Protein AF-A0A957E2V4-F1 (afdb_monomer)

Secondary structure (DSSP, 8-state):
-TGGGT--HHHHHHHHHT--TTGGG-SS--SS-----TT-HHHHHHHHHHHHHHSEEE-SHHHHHHHHHHHHTT-TTGGG-BHHHHHHTT----EEEEEETTTTEEEEEETTT-TTSBHHHHHHHHH--TEEEPPEEE-SSSBSSSEEEEEGGGT-S--GGGGGSGGG-TT-TTEETTEETT--EEEEE--TTS--------SHHHHHHHHHHHHHHHHHHHHHT-HHHHHTEEEEE-TT--TT-TT----TT-HHHHHHHHHHHHHHHHHHHH--PPPS-HHHHHHHHHHHHHHTT-

Nearest PDB structures (foldseek):
  4kyi-assembly2_C  TM=4.716E-01  e=7.481E-06  Legionella pneumophila subsp. pneumophila str. Philadelphia 1
  4kyi-assembly1_A  TM=5.280E-01  e=5.238E-05  Legionella pneumophila subsp. pneumophila str. Philadelphia 1
  4kyi-assembly4_G  TM=4.801E-01  e=4.947E-05  Legionella pneumophila subsp. pneumophila str. Philadelphia 1
  4akf-assembly1_A-2  TM=4.680E-01  e=1.309E-04  Legionella pneumophila
  4kyi-assembly3_E  TM=4.595E-01  e=1.845E-04  Legionella pneumophila subsp. pneumophila str. Philadelphia 1

Solvent-accessible surface area (backbone atoms only — not comparable to full-atom values): 17062 Å² total; per-residue (Å²): 110,63,70,36,67,66,54,52,72,68,58,49,50,52,56,59,56,68,56,62,54,71,52,58,61,23,72,61,90,68,95,61,98,73,96,78,69,103,73,48,72,66,56,56,50,46,30,50,50,31,35,74,76,39,48,6,38,18,55,59,62,57,59,45,52,53,48,12,54,58,46,26,76,78,32,94,74,28,44,58,38,22,28,43,51,44,50,75,73,68,32,52,89,58,76,43,48,23,20,33,61,71,78,71,40,78,44,67,47,21,47,88,79,36,30,84,31,31,46,43,60,50,52,47,34,31,66,26,42,75,56,48,22,42,62,43,27,40,62,77,83,52,78,80,43,70,44,38,34,23,18,9,46,76,78,50,68,74,64,68,66,69,53,39,40,68,92,68,37,71,92,39,88,53,50,54,96,78,38,39,68,82,52,77,38,81,42,77,43,71,56,87,83,40,78,74,77,77,65,73,75,80,47,74,64,52,42,49,50,54,52,52,54,52,51,47,53,59,54,49,55,64,48,72,73,29,67,72,56,52,75,37,35,34,65,21,51,41,79,66,60,57,94,83,53,70,78,70,49,81,44,97,83,35,64,69,40,50,51,41,54,47,36,44,49,55,27,45,53,53,40,69,76,66,65,74,75,84,76,76,54,77,70,50,56,57,48,50,55,50,50,51,56,55,60,77,72,110

Radius of gyration: 22.07 Å; Cα contacts (8 Å, |Δi|>4): 405; chains: 1; bounding box: 44×47×77 Å

Sequence (298 aa):
ALISMRLSVDEIVQVYQSVDYDRMKALRDTKSQDVTRLGSIQDRMAALNRFVTRFGVYENSYPYEWMGDTIGRFCADGSRATFADFRNLGFRDLHIVTTNVTKRTTEIFCAQATPDVAVVDALLMSQSIPFFYEALQFDGRSFGQGDHYADGGILLNYPIHIFDKRRYVENNRWFVNGVNWETLGCHLYTPVECPHHADEVHNIWSYTQHVVESLMEAQSVAFEASGTSQRRSINISNCCARTTDFGIRPYPDNKTYQQLVAAGTDAAEQFLRTYDPPIIRPFFRHLLDRLHNFIDSK

Structure (mmCIF, N/CA/C/O backbone):
data_AF-A0A957E2V4-F1
#
_entry.id   AF-A0A957E2V4-F1
#
loop_
_atom_site.group_PDB
_atom_site.id
_atom_site.type_symbol
_atom_site.label_atom_id
_atom_site.label_alt_id
_atom_site.label_comp_id
_atom_site.label_asym_id
_atom_site.label_entity_id
_atom_site.label_seq_id
_atom_site.pdbx_PDB_ins_code
_atom_site.Cartn_x
_atom_site.Cartn_y
_atom_site.Cartn_z
_atom_site.occupancy
_atom_site.B_iso_or_equiv
_atom_site.auth_seq_id
_atom_site.auth_comp_id
_atom_site.auth_asym_id
_atom_site.auth_atom_id
_atom_site.pdbx_PDB_model_num
ATOM 1 N N . ALA A 1 1 ? -6.353 -1.348 -4.749 1.00 91.75 1 ALA A N 1
ATOM 2 C CA . ALA A 1 1 ? -7.751 -1.698 -5.089 1.00 91.75 1 ALA A CA 1
ATOM 3 C C . ALA A 1 1 ? -8.270 -0.985 -6.346 1.00 91.75 1 ALA A C 1
ATOM 5 O O . ALA A 1 1 ? -8.774 -1.654 -7.236 1.00 91.75 1 ALA A O 1
ATOM 6 N N . LEU A 1 2 ? -8.135 0.339 -6.482 1.00 95.38 2 LEU A N 1
ATOM 7 C CA . LEU A 1 2 ? -8.731 1.075 -7.616 1.00 95.38 2 LEU A CA 1
ATOM 8 C C . LEU A 1 2 ? -8.304 0.553 -9.006 1.00 95.38 2 LEU A C 1
ATOM 10 O O . LEU A 1 2 ? -9.153 0.231 -9.830 1.00 95.38 2 LEU A O 1
ATOM 14 N N . ILE A 1 3 ? -7.001 0.336 -9.224 1.00 94.81 3 ILE A N 1
ATOM 15 C CA . ILE A 1 3 ? -6.477 -0.245 -10.480 1.00 94.81 3 ILE A CA 1
ATOM 16 C C . ILE A 1 3 ? -7.048 -1.654 -10.730 1.00 94.81 3 ILE A C 1
ATOM 18 O O . ILE A 1 3 ? -7.375 -2.006 -11.863 1.00 94.81 3 ILE A O 1
ATOM 22 N N . SER A 1 4 ? -7.235 -2.472 -9.684 1.00 95.19 4 SER A N 1
ATOM 23 C CA . SER A 1 4 ? -7.804 -3.818 -9.858 1.00 95.19 4 SER A CA 1
ATOM 24 C C . SER A 1 4 ? -9.257 -3.795 -10.336 1.00 95.19 4 SER A C 1
ATOM 26 O O . SER A 1 4 ? -9.653 -4.686 -11.085 1.00 95.19 4 SER A O 1
ATOM 28 N N . MET A 1 5 ? -10.004 -2.742 -9.988 1.00 94.44 5 MET A N 1
ATOM 29 C CA . MET A 1 5 ? -11.371 -2.495 -10.461 1.00 94.44 5 MET A CA 1
ATOM 30 C C . MET A 1 5 ? -11.420 -1.925 -11.890 1.00 94.44 5 MET A C 1
ATOM 32 O O . MET A 1 5 ? -12.498 -1.645 -12.395 1.00 94.44 5 MET A O 1
ATOM 36 N N . ARG A 1 6 ? -10.265 -1.806 -12.568 1.00 93.69 6 ARG A N 1
ATOM 37 C CA . ARG A 1 6 ? -10.128 -1.352 -13.965 1.00 93.69 6 ARG A CA 1
ATOM 38 C C . ARG A 1 6 ? -10.566 0.097 -14.205 1.00 93.69 6 ARG A C 1
ATOM 40 O O . ARG A 1 6 ? -10.922 0.435 -15.329 1.00 93.69 6 ARG A O 1
ATOM 47 N N . LEU A 1 7 ? -10.499 0.936 -13.174 1.00 94.50 7 LEU A N 1
ATOM 48 C CA . LEU A 1 7 ? -10.740 2.369 -13.313 1.00 94.50 7 LEU A CA 1
ATOM 49 C C . LEU A 1 7 ? -9.654 3.026 -14.174 1.00 94.50 7 LEU A C 1
ATOM 51 O O . LEU A 1 7 ? -8.477 2.659 -14.099 1.00 94.50 7 LEU A O 1
ATOM 55 N N . SER A 1 8 ? -10.061 4.004 -14.977 1.00 95.44 8 SER A N 1
ATOM 56 C CA . SER A 1 8 ? -9.165 4.898 -15.708 1.00 95.44 8 SER A CA 1
ATOM 57 C C . SER A 1 8 ? -8.371 5.799 -14.756 1.00 95.44 8 SER A C 1
ATOM 59 O O . SER A 1 8 ? -8.710 5.957 -13.582 1.00 95.44 8 SER A O 1
ATOM 61 N N . VAL A 1 9 ? -7.299 6.415 -15.264 1.00 92.25 9 VAL A N 1
ATOM 62 C CA . VAL A 1 9 ? -6.480 7.353 -14.477 1.00 92.25 9 VAL A CA 1
ATOM 63 C C . VAL A 1 9 ? -7.326 8.521 -13.967 1.00 92.25 9 VAL A C 1
ATOM 65 O O . VAL A 1 9 ? -7.236 8.854 -12.788 1.00 92.25 9 VAL A O 1
ATOM 68 N N . ASP A 1 10 ? -8.196 9.081 -14.808 1.00 93.12 10 ASP A N 1
ATOM 69 C CA . ASP A 1 10 ? -9.057 10.207 -14.432 1.00 93.12 10 ASP A CA 1
ATOM 70 C C . ASP A 1 10 ? -10.041 9.827 -13.319 1.00 93.12 10 ASP A C 1
ATOM 72 O O . ASP A 1 10 ? -10.196 10.571 -12.352 1.00 93.12 10 ASP A O 1
ATOM 76 N N . GLU A 1 11 ? -10.654 8.642 -13.396 1.00 95.00 11 GLU A N 1
ATOM 77 C CA . GLU A 1 11 ? -11.534 8.129 -12.336 1.00 95.00 11 GLU A CA 1
ATOM 78 C C . GLU A 1 11 ? -10.769 7.914 -11.023 1.00 95.00 11 GLU A C 1
ATOM 80 O O . GLU A 1 11 ? -11.263 8.261 -9.951 1.00 95.00 11 GLU A O 1
ATOM 85 N N . ILE A 1 12 ? -9.542 7.384 -11.087 1.00 94.44 12 ILE A N 1
ATOM 86 C CA . ILE A 1 12 ? -8.685 7.205 -9.907 1.00 94.44 12 ILE A CA 1
ATOM 87 C C . ILE A 1 12 ? -8.352 8.560 -9.273 1.00 94.44 12 ILE A C 1
ATOM 89 O O . ILE A 1 12 ? -8.464 8.711 -8.055 1.00 94.44 12 ILE A O 1
ATOM 93 N N . VAL A 1 13 ? -7.977 9.555 -10.081 1.00 92.06 13 VAL A N 1
ATOM 94 C CA . VAL A 1 13 ? -7.678 10.911 -9.602 1.00 92.06 13 VAL A CA 1
ATOM 95 C C . VAL A 1 13 ? -8.913 11.541 -8.957 1.00 92.06 13 VAL A C 1
ATOM 97 O O . VAL A 1 13 ? -8.800 12.087 -7.862 1.00 92.06 13 VAL A O 1
ATOM 100 N N . GLN A 1 14 ? -10.096 11.405 -9.562 1.00 93.12 14 GLN A N 1
ATOM 101 C CA . GLN A 1 14 ? -11.354 11.893 -8.981 1.00 93.12 14 GLN A CA 1
ATOM 102 C C . GLN A 1 14 ? -11.675 11.225 -7.639 1.00 93.12 14 GLN A C 1
ATOM 104 O O . GLN A 1 14 ? -12.115 11.892 -6.701 1.00 93.12 14 GLN A O 1
ATOM 109 N N . VAL A 1 15 ? -11.419 9.918 -7.509 1.00 93.94 15 VAL A N 1
ATOM 110 C CA . VAL A 1 15 ? -11.567 9.211 -6.231 1.00 93.94 15 VAL A CA 1
ATOM 111 C C . VAL A 1 15 ? -10.626 9.801 -5.179 1.00 93.94 15 VAL A C 1
ATOM 113 O O . VAL A 1 15 ? -11.089 10.130 -4.087 1.00 93.94 15 VAL A O 1
ATOM 116 N N . TYR A 1 16 ? -9.343 10.011 -5.490 1.00 91.75 16 TYR A N 1
ATOM 117 C CA . TYR A 1 16 ? -8.399 10.630 -4.548 1.00 91.75 16 TYR A CA 1
ATOM 118 C C . TYR A 1 16 ? -8.762 12.081 -4.201 1.00 91.75 16 TYR A C 1
ATOM 120 O O . TYR A 1 16 ? -8.627 12.488 -3.051 1.00 91.75 16 TYR A O 1
ATOM 128 N N . GLN A 1 17 ? -9.286 12.852 -5.153 1.00 91.69 17 GLN A N 1
ATOM 129 C CA . GLN A 1 17 ? -9.779 14.213 -4.911 1.00 91.69 17 GLN A CA 1
ATOM 130 C C . GLN A 1 17 ? -11.012 14.261 -4.000 1.00 91.69 17 GLN A C 1
ATOM 132 O O . GLN A 1 17 ? -11.285 15.301 -3.410 1.00 91.69 17 GLN A O 1
ATOM 137 N N . SER A 1 18 ? -11.742 13.151 -3.851 1.00 92.38 18 SER A N 1
ATOM 138 C CA . SER A 1 18 ? -12.885 13.060 -2.933 1.00 92.38 18 SER A CA 1
ATOM 139 C C . SER A 1 18 ? -12.498 12.840 -1.465 1.00 92.38 18 SER A C 1
ATOM 141 O O . SER A 1 18 ? -13.372 12.858 -0.597 1.00 92.38 18 SER A O 1
ATOM 143 N N . VAL A 1 19 ? -11.213 12.605 -1.177 1.00 91.00 19 VAL A N 1
ATOM 144 C CA . VAL A 1 19 ? -10.714 12.399 0.187 1.00 91.00 19 VAL A CA 1
ATOM 145 C C . VAL A 1 19 ? -10.703 13.729 0.944 1.00 91.00 19 VAL A C 1
ATOM 147 O O . VAL A 1 19 ? -10.098 14.712 0.522 1.00 91.00 19 VAL A O 1
ATOM 150 N N . ASP A 1 20 ? -11.305 13.731 2.127 1.00 89.88 20 ASP A N 1
ATOM 151 C CA . ASP A 1 20 ? -11.121 14.747 3.155 1.00 89.88 20 ASP A CA 1
ATOM 152 C C . ASP A 1 20 ? -9.844 14.425 3.938 1.00 89.88 20 ASP A C 1
ATOM 154 O O . ASP A 1 20 ? -9.821 13.715 4.946 1.00 89.88 20 ASP A O 1
ATOM 158 N N . TYR A 1 21 ? -8.733 14.927 3.419 1.00 85.50 21 TYR A N 1
ATOM 159 C CA . TYR A 1 21 ? -7.415 14.669 3.980 1.00 85.50 21 TYR A CA 1
ATOM 160 C C . TYR A 1 21 ? -7.186 15.299 5.362 1.00 85.50 21 TYR A C 1
ATOM 162 O O . TYR A 1 21 ? -6.225 14.932 6.043 1.00 85.50 21 TYR A O 1
ATOM 170 N N . ASP A 1 22 ? -8.022 16.244 5.793 1.00 84.12 22 ASP A N 1
ATOM 171 C CA . ASP A 1 22 ? -7.928 16.790 7.147 1.00 84.12 22 ASP A CA 1
ATOM 172 C C . ASP A 1 22 ? -8.498 15.781 8.153 1.00 84.12 22 ASP A C 1
ATOM 174 O O . ASP A 1 22 ? -7.937 15.589 9.236 1.00 84.12 22 ASP A O 1
ATOM 178 N N . ARG A 1 23 ? -9.533 15.031 7.751 1.00 85.62 23 ARG A N 1
ATOM 179 C CA . ARG A 1 23 ? -10.079 13.907 8.526 1.00 85.62 23 ARG A CA 1
ATOM 180 C C . ARG A 1 23 ? -9.198 12.657 8.511 1.00 85.62 23 ARG A C 1
ATOM 182 O O . ARG A 1 23 ? -9.299 11.856 9.435 1.00 85.62 23 ARG A O 1
ATOM 189 N N . MET A 1 24 ? -8.269 12.520 7.560 1.00 81.50 24 MET A N 1
ATOM 190 C CA . MET A 1 24 ? -7.234 11.468 7.612 1.00 81.50 24 MET A CA 1
ATOM 191 C C . MET A 1 24 ? -6.289 11.634 8.816 1.00 81.50 24 MET A C 1
ATOM 193 O O . MET A 1 24 ? -5.757 10.654 9.325 1.00 81.50 24 MET A O 1
ATOM 197 N N . LYS A 1 25 ? -6.110 12.866 9.316 1.00 75.12 25 LYS A N 1
ATOM 198 C CA . LYS A 1 25 ? -5.327 13.183 10.528 1.00 75.12 25 LYS A CA 1
ATOM 199 C C . LYS A 1 25 ? -6.214 13.396 11.765 1.00 75.12 25 LYS A C 1
ATOM 201 O O . LYS A 1 25 ? -5.794 14.062 12.717 1.00 75.12 25 LYS A O 1
ATOM 206 N N . ALA A 1 26 ? -7.453 12.899 11.760 1.00 62.09 26 ALA A N 1
ATOM 207 C CA . ALA A 1 26 ? -8.415 13.202 12.812 1.00 62.09 26 ALA A CA 1
ATOM 208 C C . ALA A 1 26 ? -7.922 12.745 14.196 1.00 62.09 26 ALA A C 1
ATOM 210 O O . ALA A 1 26 ? -7.633 11.574 14.444 1.00 62.09 26 ALA A O 1
ATOM 211 N N . LEU A 1 27 ? -7.868 13.710 15.120 1.00 53.78 27 LEU A N 1
ATOM 212 C CA . LEU A 1 27 ? -7.575 13.503 16.537 1.00 53.78 27 LEU A CA 1
ATOM 213 C C . LEU A 1 27 ? -8.850 13.341 17.383 1.00 53.78 27 LEU A C 1
ATOM 215 O O . LEU A 1 27 ? -8.758 13.306 18.610 1.00 53.78 27 LEU A O 1
ATOM 219 N N . ARG A 1 28 ? -10.051 13.291 16.808 1.00 48.97 28 ARG A N 1
ATOM 220 C CA . ARG A 1 28 ? -11.301 13.049 17.549 1.00 48.97 28 ARG A CA 1
ATOM 221 C C . ARG A 1 28 ? -12.350 12.419 16.636 1.00 48.97 28 ARG A C 1
ATOM 223 O O . ARG A 1 28 ? -12.453 12.804 15.472 1.00 48.97 28 ARG A O 1
ATOM 230 N N . ASP A 1 29 ? -13.181 11.586 17.249 1.00 41.94 29 ASP A N 1
ATOM 231 C CA . ASP A 1 29 ? -14.434 11.076 16.703 1.00 41.94 29 ASP A CA 1
ATOM 232 C C . ASP A 1 29 ? -15.391 12.274 16.533 1.00 41.94 29 ASP A C 1
ATOM 234 O O . ASP A 1 29 ? -15.842 12.895 17.505 1.00 41.94 29 ASP A O 1
ATOM 238 N N . THR A 1 30 ? -15.572 12.744 15.298 1.00 39.25 30 THR A N 1
ATOM 239 C CA . THR A 1 30 ? -16.185 14.054 15.028 1.00 39.25 30 THR A CA 1
ATOM 240 C C . THR A 1 30 ? -17.663 13.924 14.671 1.00 39.25 30 THR A C 1
ATOM 242 O O . THR A 1 30 ? -18.067 14.032 13.520 1.00 39.25 30 THR A O 1
ATOM 245 N N . LYS A 1 31 ? -18.506 13.876 15.712 1.00 34.72 31 LYS A N 1
ATOM 246 C CA . LYS A 1 31 ? -19.827 14.548 15.687 1.00 34.72 31 LYS A CA 1
ATOM 247 C C . LYS A 1 31 ? -19.728 16.069 15.898 1.00 34.72 31 LYS A C 1
ATOM 249 O O . LYS A 1 31 ? -20.744 16.745 15.998 1.00 34.72 31 LYS A O 1
ATOM 254 N N . SER A 1 32 ? -18.518 16.618 15.974 1.00 34.34 32 SER A N 1
ATOM 255 C CA . SER A 1 32 ? -18.257 18.034 16.226 1.00 34.34 32 SER A CA 1
ATOM 256 C C . SER A 1 32 ? -17.397 18.602 15.105 1.00 34.34 32 SER A C 1
ATOM 258 O O . SER A 1 32 ? -16.199 18.341 15.050 1.00 34.34 32 SER A O 1
ATOM 260 N N . GLN A 1 33 ? -18.010 19.381 14.219 1.00 34.53 33 GLN A N 1
ATOM 261 C CA . GLN A 1 33 ? -17.309 20.208 13.243 1.00 34.53 33 GLN A CA 1
ATOM 262 C C . GLN A 1 33 ? -16.476 21.267 13.977 1.00 34.53 33 GLN A C 1
ATOM 264 O O . GLN A 1 33 ? -17.044 22.212 14.501 1.00 34.53 33 GLN A O 1
ATOM 269 N N . ASP A 1 34 ? -15.162 21.071 14.073 1.00 32.53 34 ASP A N 1
ATOM 270 C CA . ASP A 1 34 ? -14.175 22.151 14.232 1.00 32.53 34 ASP A CA 1
ATOM 271 C C . ASP A 1 34 ? -12.763 21.561 14.080 1.00 32.53 34 ASP A C 1
ATOM 273 O O . ASP A 1 34 ? -12.003 21.369 15.029 1.00 32.53 34 ASP A O 1
ATOM 277 N N . VAL A 1 35 ? -12.412 21.218 12.838 1.00 40.97 35 VAL A N 1
ATOM 278 C CA . VAL A 1 35 ? -11.077 20.729 12.457 1.00 40.97 35 VAL A CA 1
ATOM 279 C C . VAL A 1 35 ? -10.188 21.926 12.124 1.00 40.97 35 VAL A C 1
ATOM 281 O O . VAL A 1 35 ? -9.668 22.060 11.028 1.00 40.97 35 VAL A O 1
ATOM 284 N N . THR A 1 36 ? -10.008 22.844 13.069 1.00 35.97 36 THR A N 1
ATOM 285 C CA . THR A 1 36 ? -8.979 23.883 12.940 1.00 35.97 36 THR A CA 1
ATOM 286 C C . THR A 1 36 ? -8.405 24.227 14.303 1.00 35.97 36 THR A C 1
ATOM 288 O O . THR A 1 36 ? -8.873 25.152 14.959 1.00 35.97 36 THR A O 1
ATOM 291 N N . ARG A 1 37 ? -7.372 23.475 14.710 1.00 40.12 37 ARG A N 1
ATOM 292 C CA . ARG A 1 37 ? -6.161 23.914 15.443 1.00 40.12 37 ARG A CA 1
ATOM 293 C C . ARG A 1 37 ? -5.597 22.754 16.255 1.00 40.12 37 ARG A C 1
ATOM 295 O O . ARG A 1 37 ? -6.068 22.447 17.341 1.00 40.12 37 ARG A O 1
ATOM 302 N N . LEU A 1 38 ? -4.489 22.202 15.773 1.00 42.50 38 LEU A N 1
ATOM 303 C CA . LEU A 1 38 ? -3.607 21.268 16.480 1.00 42.50 38 LEU A CA 1
ATOM 304 C C . LEU A 1 38 ? -2.828 21.990 17.609 1.00 42.50 38 LEU A C 1
ATOM 306 O O . LEU A 1 38 ? -1.604 21.937 17.676 1.00 42.50 38 LEU A O 1
ATOM 310 N N . GLY A 1 39 ? -3.529 22.764 18.445 1.00 49.47 39 GLY A N 1
ATOM 311 C CA . GLY A 1 39 ? -2.927 23.763 19.334 1.00 49.47 39 GLY A CA 1
ATOM 312 C C . GLY A 1 39 ? -3.521 23.846 20.738 1.00 49.47 39 GLY A C 1
ATOM 313 O O . GLY A 1 39 ? -2.949 24.537 21.580 1.00 49.47 39 GLY A O 1
ATOM 314 N N . SER A 1 40 ? -4.629 23.158 21.036 1.00 63.22 40 SER A N 1
ATOM 315 C CA . SER A 1 40 ? -5.186 23.160 22.391 1.00 63.22 40 SER A CA 1
ATOM 316 C C . SER A 1 40 ? -4.517 22.096 23.277 1.00 63.22 40 SER A C 1
ATOM 318 O O . SER A 1 40 ? -4.122 21.022 22.817 1.00 63.22 40 SER A O 1
ATOM 320 N N . ILE A 1 41 ? -4.395 22.371 24.580 1.00 68.75 41 ILE A N 1
ATOM 321 C CA . ILE A 1 41 ? -3.881 21.401 25.569 1.00 68.75 41 ILE A CA 1
ATOM 322 C C . ILE A 1 41 ? -4.725 20.117 25.561 1.00 68.75 41 ILE A C 1
ATOM 324 O O . ILE A 1 41 ? -4.190 19.023 25.730 1.00 68.75 41 ILE A O 1
ATOM 328 N N . GLN A 1 42 ? -6.033 20.243 25.319 1.00 69.38 42 GLN A N 1
ATOM 329 C CA . GLN A 1 42 ? -6.951 19.108 25.263 1.00 69.38 42 GLN A CA 1
ATOM 330 C C . GLN A 1 42 ? -6.616 18.156 24.113 1.00 69.38 42 GLN A C 1
ATOM 332 O O . GLN A 1 42 ? -6.635 16.946 24.313 1.00 69.38 42 GLN A O 1
ATOM 337 N N . ASP A 1 43 ? -6.256 18.673 22.937 1.00 66.75 43 ASP A N 1
ATOM 338 C CA . ASP A 1 43 ? -5.937 17.822 21.783 1.00 66.75 43 ASP A CA 1
ATOM 339 C C . ASP A 1 43 ? -4.611 17.094 21.972 1.00 66.75 43 ASP A C 1
ATOM 341 O O . ASP A 1 43 ? -4.496 15.918 21.637 1.00 66.75 43 ASP A O 1
ATOM 345 N N . ARG A 1 44 ? -3.632 17.754 22.604 1.00 69.19 44 ARG A N 1
ATOM 346 C CA . ARG A 1 44 ? -2.363 17.118 22.989 1.00 69.19 44 ARG A CA 1
ATOM 347 C C . ARG A 1 44 ? -2.581 16.001 24.013 1.00 69.19 44 ARG A C 1
ATOM 349 O O . ARG A 1 44 ? -1.968 14.945 23.895 1.00 69.19 44 ARG A O 1
ATOM 356 N N . MET A 1 45 ? -3.474 16.208 24.982 1.00 73.00 45 MET A N 1
ATOM 357 C CA . MET A 1 45 ? -3.848 15.188 25.970 1.00 73.00 45 MET A CA 1
ATOM 358 C C . MET A 1 45 ? -4.622 14.028 25.334 1.00 73.00 45 MET A C 1
ATOM 360 O O . MET A 1 45 ? -4.358 12.876 25.663 1.00 73.00 45 MET A O 1
ATOM 364 N N . ALA A 1 46 ? -5.536 14.303 24.400 1.00 73.12 46 ALA A N 1
ATOM 365 C CA . ALA A 1 46 ? -6.279 13.274 23.673 1.00 73.12 46 ALA A CA 1
ATOM 366 C C . ALA A 1 46 ? -5.358 12.423 22.783 1.00 73.12 46 ALA A C 1
ATOM 368 O O . ALA A 1 46 ? -5.440 11.195 22.815 1.00 73.12 46 ALA A O 1
ATOM 369 N N . ALA A 1 47 ? -4.444 13.068 22.050 1.00 72.12 47 ALA A N 1
ATOM 370 C CA . ALA A 1 47 ? -3.421 12.401 21.252 1.00 72.12 47 ALA A CA 1
ATOM 371 C C . ALA A 1 47 ? -2.521 11.511 22.120 1.00 72.12 47 ALA A C 1
ATOM 373 O O . ALA A 1 47 ? -2.306 10.351 21.783 1.00 72.12 47 ALA A O 1
ATOM 374 N N . LEU A 1 48 ? -2.053 12.020 23.266 1.00 74.50 48 LEU A N 1
ATOM 375 C CA . LEU A 1 48 ? -1.237 11.246 24.202 1.00 74.50 48 LEU A CA 1
ATOM 376 C C . LEU A 1 48 ? -2.013 10.066 24.799 1.00 74.50 48 LEU A C 1
ATOM 378 O O . LEU A 1 48 ? -1.498 8.953 24.844 1.00 74.50 48 LEU A O 1
ATOM 382 N N . ASN A 1 49 ? -3.256 10.289 25.230 1.00 78.25 49 ASN A N 1
ATOM 383 C CA . ASN A 1 49 ? -4.097 9.233 25.781 1.00 78.25 49 ASN A CA 1
ATOM 384 C C . ASN A 1 49 ? -4.319 8.110 24.762 1.00 78.25 49 ASN A C 1
ATOM 386 O O . ASN A 1 49 ? -4.152 6.943 25.106 1.00 78.25 49 ASN A O 1
ATOM 390 N N . ARG A 1 50 ? -4.643 8.431 23.502 1.00 76.94 50 ARG A N 1
ATOM 391 C CA . ARG A 1 50 ? -4.776 7.412 22.450 1.00 76.94 50 ARG A CA 1
ATOM 392 C C . ARG A 1 50 ? -3.454 6.748 22.105 1.00 76.94 50 ARG A C 1
ATOM 394 O O . ARG A 1 50 ? -3.420 5.530 22.010 1.00 76.94 50 ARG A O 1
ATOM 401 N N . PHE A 1 51 ? -2.357 7.491 22.019 1.00 80.12 51 PHE A N 1
ATOM 402 C CA . PHE A 1 51 ? -1.048 6.885 21.794 1.00 80.12 51 PHE A CA 1
ATOM 403 C C . PHE A 1 51 ? -0.729 5.824 22.860 1.00 80.12 51 PHE A C 1
ATOM 405 O O . PHE A 1 51 ? -0.273 4.734 22.53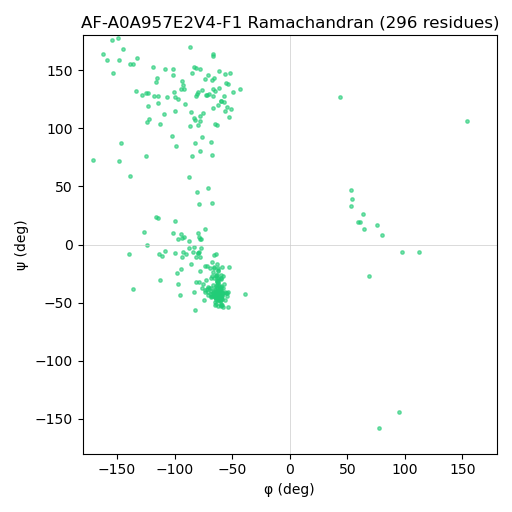2 1.00 80.12 51 PHE A O 1
ATOM 412 N N . VAL A 1 52 ? -1.043 6.097 24.129 1.00 74.62 52 VAL A N 1
ATOM 413 C CA . VAL A 1 52 ? -0.802 5.156 25.233 1.00 74.62 52 VAL A CA 1
ATOM 414 C C . VAL A 1 52 ? -1.820 4.008 25.274 1.00 74.62 52 VAL A C 1
ATOM 416 O O . VAL A 1 52 ? -1.450 2.885 25.601 1.00 74.62 52 VAL A O 1
ATOM 419 N N . THR A 1 53 ? -3.094 4.259 24.963 1.00 78.06 53 THR A N 1
ATOM 420 C CA . THR A 1 53 ? -4.184 3.272 25.147 1.00 78.06 53 THR A CA 1
ATOM 421 C C . THR A 1 53 ? -4.564 2.499 23.883 1.00 78.06 53 THR A C 1
ATOM 423 O O . THR A 1 53 ? -5.115 1.405 23.972 1.00 78.06 53 THR A O 1
ATOM 426 N N . ARG A 1 54 ? -4.293 3.068 22.708 1.00 82.31 54 ARG A N 1
ATOM 427 C CA . ARG A 1 54 ? -4.638 2.560 21.369 1.00 82.31 54 ARG A CA 1
ATOM 428 C C . ARG A 1 54 ? -3.414 2.406 20.462 1.00 82.31 54 ARG A C 1
ATOM 430 O O . ARG A 1 54 ? -3.563 1.988 19.318 1.00 82.31 54 ARG A O 1
ATOM 437 N N . PHE A 1 55 ? -2.218 2.735 20.961 1.00 84.50 55 PHE A N 1
ATOM 438 C CA . PHE A 1 55 ? -0.936 2.607 20.253 1.00 84.50 55 PHE A CA 1
ATOM 439 C C . PHE A 1 55 ? -0.830 3.434 18.956 1.00 84.50 55 PHE A C 1
ATOM 441 O O . PHE A 1 55 ? 0.037 3.176 18.124 1.00 84.50 55 PHE A O 1
ATOM 448 N N . GLY A 1 56 ? -1.688 4.449 18.803 1.00 84.19 56 GLY A N 1
ATOM 449 C CA . GLY A 1 56 ? -1.740 5.342 17.647 1.00 84.19 56 GLY A CA 1
ATOM 450 C C . GLY A 1 56 ? -2.424 6.668 17.970 1.00 84.19 56 GLY A C 1
ATOM 451 O O . GLY A 1 56 ? -3.155 6.775 18.955 1.00 84.19 56 GLY A O 1
ATOM 452 N N . VAL A 1 57 ? -2.152 7.700 17.173 1.00 83.00 57 VAL A N 1
ATOM 453 C CA . VAL A 1 57 ? -2.619 9.075 17.418 1.00 83.00 57 VAL A CA 1
ATOM 454 C C . VAL A 1 57 ? -3.918 9.392 16.666 1.00 83.00 57 VAL A C 1
ATOM 456 O O . VAL A 1 57 ? -4.825 10.006 17.247 1.00 83.00 57 VAL A O 1
ATOM 459 N N . TYR A 1 58 ? -3.989 8.976 15.404 1.00 84.31 58 TYR A N 1
ATOM 460 C CA . TYR A 1 58 ? -5.073 9.173 14.450 1.00 84.31 58 TYR A CA 1
ATOM 461 C C . TYR A 1 58 ? -6.044 8.000 14.459 1.00 84.31 58 TYR A C 1
ATOM 463 O O . TYR A 1 58 ? -5.652 6.838 14.558 1.00 84.31 58 TYR A O 1
ATOM 471 N N . GLU A 1 59 ? -7.320 8.333 14.336 1.00 86.44 59 GLU A N 1
ATOM 472 C CA . GLU A 1 59 ? -8.410 7.369 14.285 1.00 86.44 59 GLU A CA 1
ATOM 473 C C . GLU A 1 59 ? -8.530 6.709 12.904 1.00 86.44 59 GLU A C 1
ATOM 475 O O . GLU A 1 59 ? -8.222 7.310 11.876 1.00 86.44 59 GLU A O 1
ATOM 480 N N . ASN A 1 60 ? -9.030 5.474 12.879 1.00 89.88 60 ASN A N 1
ATOM 481 C CA . ASN A 1 60 ? -9.227 4.708 11.649 1.00 89.88 60 ASN A CA 1
ATOM 482 C C . ASN A 1 60 ? -10.637 4.841 11.030 1.00 89.88 60 ASN A C 1
ATOM 484 O O . ASN A 1 60 ? -10.858 4.323 9.939 1.00 89.88 60 ASN A O 1
ATOM 488 N N . SER A 1 61 ? -11.598 5.501 11.686 1.00 91.06 61 SER A N 1
ATOM 489 C CA . SER A 1 61 ? -13.010 5.524 11.255 1.00 91.06 61 SER A CA 1
ATOM 490 C C . SER A 1 61 ? -13.208 6.173 9.891 1.00 91.06 61 SER A C 1
ATOM 492 O O . SER A 1 61 ? -13.752 5.547 8.987 1.00 91.06 61 SER A O 1
ATOM 494 N N . TYR A 1 62 ? -12.707 7.396 9.709 1.00 92.62 62 TYR A N 1
ATOM 495 C CA . TYR A 1 62 ? -12.824 8.107 8.442 1.00 92.62 62 TYR A CA 1
ATOM 496 C C . TYR A 1 62 ? -12.199 7.346 7.258 1.00 92.62 62 TYR A C 1
ATOM 498 O O . TYR A 1 62 ? -12.917 7.121 6.281 1.00 92.62 62 TYR A O 1
ATOM 506 N N . PRO A 1 63 ? -10.916 6.914 7.299 1.00 93.12 63 PRO A N 1
ATOM 507 C CA . PRO A 1 63 ? -10.355 6.152 6.188 1.00 93.12 63 PRO A CA 1
ATOM 508 C C . PRO A 1 63 ? -11.135 4.859 5.937 1.00 93.12 63 PRO A C 1
ATOM 510 O O . PRO A 1 63 ? -11.324 4.482 4.782 1.00 93.12 63 PRO A O 1
ATOM 513 N N . TYR A 1 64 ? -11.621 4.196 6.988 1.00 94.81 64 TYR A N 1
ATOM 514 C CA . TYR A 1 64 ? -12.408 2.974 6.864 1.00 94.81 64 TYR A CA 1
ATOM 515 C C . TYR A 1 64 ? -13.748 3.192 6.151 1.00 94.81 64 TYR A C 1
ATOM 517 O O . TYR A 1 64 ? -14.037 2.501 5.174 1.00 94.81 64 TYR A O 1
ATOM 525 N N . GLU A 1 65 ? -14.529 4.179 6.594 1.00 94.75 65 GLU A N 1
ATOM 526 C CA . GLU A 1 65 ? -15.804 4.557 5.978 1.00 94.75 65 GLU A CA 1
ATOM 527 C C . GLU A 1 65 ? -15.601 5.003 4.530 1.00 94.75 65 GLU A C 1
ATOM 529 O O . GLU A 1 65 ? -16.253 4.484 3.629 1.00 94.75 65 GLU A O 1
ATOM 534 N N . TRP A 1 66 ? -14.637 5.893 4.277 1.00 95.44 66 TRP A N 1
ATOM 535 C CA . TRP A 1 66 ? -14.370 6.400 2.932 1.00 95.44 66 TRP A CA 1
ATOM 536 C C . TRP A 1 66 ? -13.943 5.290 1.958 1.00 95.44 66 TRP A C 1
ATOM 538 O O . TRP A 1 66 ? -14.428 5.243 0.822 1.00 95.44 66 TRP A O 1
ATOM 548 N N . MET A 1 67 ? -13.059 4.375 2.378 1.00 95.94 67 MET A N 1
ATOM 549 C CA . MET A 1 67 ? -12.668 3.232 1.547 1.00 95.94 67 MET A CA 1
ATOM 550 C C . MET A 1 67 ? -13.848 2.290 1.304 1.00 95.94 67 MET A C 1
ATOM 552 O O . MET A 1 67 ? -14.028 1.827 0.176 1.00 95.94 67 MET A O 1
ATOM 556 N N . GLY A 1 68 ? -14.650 2.026 2.339 1.00 95.62 68 GLY A N 1
ATOM 557 C CA . GLY A 1 68 ? -15.852 1.205 2.240 1.00 95.62 68 GLY A CA 1
ATOM 558 C C . GLY A 1 68 ? -16.848 1.795 1.246 1.00 95.62 68 GLY A C 1
ATOM 559 O O . GLY A 1 68 ? -17.238 1.123 0.295 1.00 95.62 68 GLY A O 1
ATOM 560 N N . ASP A 1 69 ? -17.195 3.070 1.393 1.00 94.75 69 ASP A N 1
ATOM 561 C CA . ASP A 1 69 ? -18.097 3.781 0.486 1.00 94.75 69 ASP A CA 1
ATOM 562 C C . ASP A 1 69 ? -17.562 3.804 -0.947 1.00 94.75 69 ASP A C 1
ATOM 564 O O . ASP A 1 69 ? -18.315 3.609 -1.901 1.00 94.75 69 ASP A O 1
ATOM 568 N N . THR A 1 70 ? -16.251 3.999 -1.117 1.00 95.00 70 THR A N 1
ATOM 569 C CA . THR A 1 70 ? -15.606 3.970 -2.434 1.00 95.00 70 THR A CA 1
ATOM 570 C C . THR A 1 70 ? 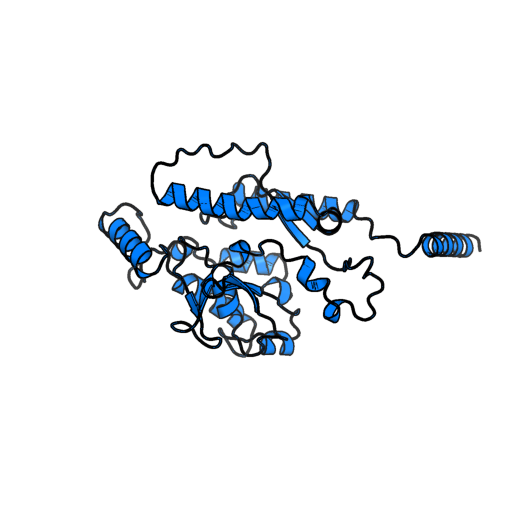-15.740 2.597 -3.087 1.00 95.00 70 THR A C 1
ATOM 572 O O . THR A 1 70 ? -16.122 2.525 -4.251 1.00 95.00 70 THR A O 1
ATOM 575 N N . ILE A 1 71 ? -15.479 1.509 -2.358 1.00 94.69 71 ILE A N 1
ATOM 576 C CA . ILE A 1 71 ? -15.655 0.136 -2.858 1.00 94.69 71 ILE A CA 1
ATOM 577 C C . ILE A 1 71 ? -17.129 -0.145 -3.174 1.00 94.69 71 ILE A C 1
ATOM 579 O O . ILE A 1 71 ? -17.435 -0.708 -4.227 1.00 94.69 71 ILE A O 1
ATOM 583 N N . GLY A 1 72 ? -18.042 0.295 -2.305 1.00 94.25 72 GLY A N 1
ATOM 584 C CA . GLY A 1 72 ? -19.484 0.095 -2.451 1.00 94.25 72 GLY A CA 1
ATOM 585 C C . GLY A 1 72 ? -20.087 0.753 -3.694 1.00 94.25 72 GLY A C 1
ATOM 586 O O . GLY A 1 72 ? -21.108 0.286 -4.186 1.00 94.25 72 GLY A O 1
ATOM 587 N N . ARG A 1 73 ? -19.440 1.778 -4.269 1.00 91.56 73 ARG A N 1
ATOM 588 C CA . ARG A 1 73 ? -19.845 2.356 -5.568 1.00 91.56 73 ARG A CA 1
ATOM 589 C C . ARG A 1 73 ? -19.645 1.395 -6.744 1.00 91.56 73 ARG A C 1
ATOM 591 O O . ARG A 1 73 ? -20.304 1.560 -7.766 1.00 91.56 73 ARG A O 1
ATOM 598 N N . PHE A 1 74 ? -18.743 0.422 -6.611 1.00 88.31 74 PHE A N 1
ATOM 599 C CA . PHE A 1 74 ? -18.354 -0.498 -7.686 1.00 88.31 74 PHE A CA 1
ATOM 600 C C . PHE A 1 74 ? -18.763 -1.954 -7.427 1.00 88.31 74 PHE A C 1
ATOM 602 O O . PHE A 1 74 ? -18.623 -2.786 -8.321 1.00 88.31 74 PHE A O 1
ATOM 609 N N . CYS A 1 75 ? -19.267 -2.274 -6.232 1.00 86.75 75 CYS A N 1
ATOM 610 C CA . CYS A 1 75 ? -19.615 -3.637 -5.832 1.00 86.75 75 CYS A CA 1
ATOM 611 C C . CYS A 1 75 ? -21.085 -3.728 -5.406 1.00 86.75 75 CYS A C 1
ATOM 613 O O . CYS A 1 75 ? -21.535 -2.953 -4.565 1.00 86.75 75 CYS A O 1
ATOM 615 N N . ALA A 1 76 ? -21.818 -4.711 -5.939 1.00 72.00 76 ALA A N 1
ATOM 616 C CA . ALA A 1 76 ? -23.233 -4.921 -5.612 1.00 72.00 76 ALA A CA 1
ATOM 617 C C . ALA A 1 76 ? -23.463 -5.256 -4.124 1.00 72.00 76 ALA A C 1
ATOM 619 O O . ALA A 1 76 ? -24.460 -4.822 -3.551 1.00 72.00 76 ALA A O 1
ATOM 620 N N . ASP A 1 77 ? -22.511 -5.950 -3.490 1.00 67.50 77 ASP A N 1
ATOM 621 C CA . ASP A 1 77 ? -22.549 -6.340 -2.070 1.00 67.50 77 ASP A CA 1
ATOM 622 C C . ASP A 1 77 ? -22.147 -5.205 -1.102 1.00 67.50 77 ASP A C 1
ATOM 624 O O . ASP A 1 77 ? -21.989 -5.404 0.104 1.00 67.50 77 ASP A O 1
ATOM 628 N N . GLY A 1 78 ? -22.012 -3.979 -1.618 1.00 84.50 78 GLY A N 1
ATOM 629 C CA . GLY A 1 78 ? -21.840 -2.768 -0.825 1.00 84.50 78 GLY A CA 1
ATOM 630 C C . GLY A 1 78 ? -20.431 -2.571 -0.262 1.00 84.50 78 GLY A C 1
ATOM 631 O O . GLY A 1 78 ? -19.437 -3.090 -0.770 1.00 84.50 78 GLY A O 1
ATOM 632 N N . SER A 1 79 ? -20.333 -1.767 0.799 1.00 89.88 79 SER A N 1
ATOM 633 C CA . SER A 1 79 ? -19.067 -1.265 1.359 1.00 89.88 79 SER A CA 1
ATOM 634 C C . SER A 1 79 ? -18.150 -2.326 1.973 1.00 89.88 79 SER A C 1
ATOM 636 O O . SER A 1 79 ? -16.998 -2.039 2.300 1.00 89.88 79 SER A O 1
ATOM 638 N N . ARG A 1 80 ? -18.640 -3.562 2.117 1.00 94.81 80 ARG A N 1
ATOM 639 C CA . ARG A 1 80 ? -17.912 -4.705 2.682 1.00 94.81 80 ARG A CA 1
ATOM 640 C C . ARG A 1 80 ? -17.681 -5.838 1.679 1.00 94.81 80 ARG A C 1
ATOM 642 O O . ARG A 1 80 ? -17.463 -6.970 2.103 1.00 94.81 80 ARG A O 1
ATOM 649 N N . ALA A 1 81 ? -17.690 -5.538 0.379 1.00 96.12 81 ALA A N 1
ATOM 650 C CA . ALA A 1 81 ? -17.371 -6.512 -0.660 1.00 96.12 81 ALA A CA 1
ATOM 651 C C . ALA A 1 81 ? -16.064 -7.270 -0.356 1.00 96.12 81 ALA A C 1
ATOM 653 O O . ALA A 1 81 ? -15.031 -6.687 0.003 1.00 96.12 81 ALA A O 1
ATOM 654 N N . THR A 1 82 ? -16.137 -8.590 -0.474 1.00 97.12 82 THR A N 1
ATOM 655 C CA . THR A 1 82 ? -15.066 -9.523 -0.137 1.00 97.12 82 THR A CA 1
ATOM 656 C C . THR A 1 82 ? -14.105 -9.733 -1.299 1.00 97.12 82 THR A C 1
ATOM 658 O O . THR A 1 82 ? -14.344 -9.318 -2.438 1.00 97.12 82 THR A O 1
ATOM 661 N N . PHE A 1 83 ? -12.983 -10.402 -1.035 1.00 97.88 83 PHE A N 1
ATOM 662 C CA . PHE A 1 83 ? -12.081 -10.799 -2.111 1.00 97.88 83 PHE A CA 1
ATOM 663 C C . PHE A 1 83 ? -12.750 -11.765 -3.106 1.00 97.88 83 PHE A C 1
ATOM 665 O O . PHE A 1 83 ? -12.446 -11.709 -4.301 1.00 97.88 83 PHE A O 1
ATOM 672 N N . ALA A 1 84 ? -13.657 -12.634 -2.646 1.00 96.69 84 ALA A N 1
ATOM 673 C CA . ALA A 1 84 ? -14.459 -13.479 -3.526 1.00 96.69 84 ALA A CA 1
ATOM 674 C C . ALA A 1 84 ? -15.363 -12.638 -4.440 1.00 96.69 84 ALA A C 1
ATOM 676 O O . ALA A 1 84 ? -15.394 -12.885 -5.646 1.00 96.69 84 ALA A O 1
ATOM 677 N N . ASP A 1 85 ? -16.007 -11.599 -3.904 1.00 95.94 85 ASP A N 1
ATOM 678 C CA . ASP A 1 85 ? -16.878 -10.708 -4.682 1.00 95.94 85 ASP A CA 1
ATOM 679 C C . ASP A 1 85 ? -16.085 -9.957 -5.756 1.00 95.94 85 ASP A C 1
ATOM 681 O O . ASP A 1 85 ? -16.491 -9.924 -6.916 1.00 95.94 85 ASP A O 1
ATOM 685 N N . PHE A 1 86 ? -14.889 -9.456 -5.419 1.00 96.06 86 PHE A N 1
ATOM 686 C CA . PHE A 1 86 ? -13.980 -8.835 -6.393 1.00 96.06 86 PHE A CA 1
ATOM 687 C C . PHE A 1 86 ? -13.682 -9.770 -7.572 1.00 96.06 86 PHE A C 1
ATOM 689 O O . PHE A 1 86 ? -13.714 -9.351 -8.732 1.00 96.06 86 PHE A O 1
ATOM 696 N N . ARG A 1 87 ? -13.416 -11.051 -7.291 1.00 94.94 87 ARG A N 1
ATOM 697 C CA . ARG A 1 87 ? -13.182 -12.051 -8.338 1.00 94.94 87 ARG A CA 1
ATOM 698 C C . ARG A 1 87 ? -14.447 -12.331 -9.148 1.00 94.94 87 ARG A C 1
ATOM 700 O O . ARG A 1 87 ? -14.365 -12.393 -10.374 1.00 94.94 87 ARG A O 1
ATOM 707 N N . ASN A 1 88 ? -15.596 -12.480 -8.492 1.00 94.50 88 ASN A N 1
ATOM 708 C CA . ASN A 1 88 ? -16.879 -12.756 -9.145 1.00 94.50 88 ASN A CA 1
ATOM 709 C C . ASN A 1 88 ? -17.313 -11.615 -10.079 1.00 94.50 88 ASN A C 1
ATOM 711 O O . ASN A 1 88 ? -17.894 -11.870 -11.131 1.00 94.50 88 ASN A O 1
ATOM 715 N N . LEU A 1 89 ? -16.959 -10.371 -9.744 1.00 93.56 89 LEU A N 1
ATOM 716 C CA . LEU A 1 89 ? -17.181 -9.181 -10.572 1.00 93.56 89 LEU A CA 1
ATOM 717 C C . LEU A 1 89 ? -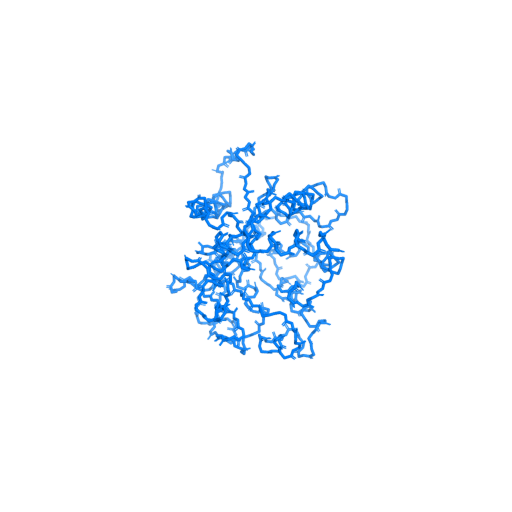16.186 -9.044 -11.742 1.00 93.56 89 LEU A C 1
ATOM 719 O O . LEU A 1 89 ? -16.298 -8.123 -12.550 1.00 93.56 89 LEU A O 1
ATOM 723 N N . GLY A 1 90 ? -15.205 -9.945 -11.869 1.00 94.06 90 GLY A N 1
ATOM 724 C CA . GLY A 1 90 ? -14.218 -9.918 -12.954 1.00 94.06 90 GLY A CA 1
ATOM 725 C C . GLY A 1 90 ? -13.127 -8.850 -12.795 1.00 94.06 90 GLY A C 1
ATOM 726 O O . GLY A 1 90 ? -12.423 -8.516 -13.766 1.00 94.06 90 GLY A O 1
ATOM 727 N N . PHE A 1 91 ? -12.956 -8.311 -11.584 1.00 95.56 91 PHE A N 1
ATOM 728 C CA . PHE A 1 91 ? -11.820 -7.455 -11.252 1.00 95.56 91 PHE A CA 1
ATOM 729 C C . PHE A 1 91 ? -10.511 -8.251 -11.287 1.00 95.56 91 PHE A C 1
ATOM 731 O O . PHE A 1 91 ? -10.487 -9.483 -11.294 1.00 95.56 91 PHE A O 1
ATOM 738 N N . ARG A 1 92 ? -9.381 -7.543 -11.367 1.00 95.88 92 ARG A N 1
ATOM 739 C CA . ARG A 1 92 ? -8.065 -8.189 -11.276 1.00 95.88 92 ARG A CA 1
ATOM 740 C C . ARG A 1 92 ? -7.866 -8.741 -9.864 1.00 95.88 92 ARG A C 1
ATOM 742 O O . ARG A 1 92 ? -8.225 -8.083 -8.892 1.00 95.88 92 ARG A O 1
ATOM 749 N N . ASP A 1 93 ? -7.243 -9.913 -9.765 1.00 94.94 93 ASP A N 1
ATOM 750 C CA . ASP A 1 93 ? -6.930 -10.545 -8.482 1.00 94.94 93 ASP A CA 1
ATOM 751 C C . ASP A 1 93 ? -6.086 -9.609 -7.600 1.00 94.94 93 ASP A C 1
ATOM 753 O O . ASP A 1 93 ? -4.936 -9.283 -7.908 1.00 94.94 93 ASP A O 1
ATOM 757 N N . LEU A 1 94 ? -6.669 -9.187 -6.481 1.00 96.38 94 LEU A N 1
ATOM 758 C CA . LEU A 1 94 ? -6.056 -8.256 -5.547 1.00 96.38 94 LEU A CA 1
ATOM 759 C C . LEU A 1 94 ? -5.283 -9.015 -4.461 1.00 96.38 94 LEU A C 1
ATOM 761 O O . LEU A 1 94 ? -5.790 -9.970 -3.875 1.00 96.38 94 LEU A O 1
ATOM 765 N N . HIS A 1 95 ? -4.058 -8.565 -4.193 1.00 97.75 95 HIS A N 1
ATOM 766 C CA . HIS A 1 95 ? -3.214 -9.055 -3.108 1.00 97.75 95 HIS A CA 1
ATOM 767 C C . HIS A 1 95 ? -2.847 -7.864 -2.229 1.00 97.75 95 HIS A C 1
ATOM 769 O O . HIS A 1 95 ? -2.246 -6.908 -2.718 1.00 97.75 95 HIS A O 1
ATOM 775 N N . ILE A 1 96 ? -3.236 -7.910 -0.959 1.00 98.31 96 ILE A N 1
ATOM 776 C CA . ILE A 1 96 ? -2.964 -6.855 0.019 1.00 98.31 96 ILE A CA 1
ATOM 777 C C . ILE A 1 96 ? -2.029 -7.421 1.077 1.00 98.31 96 ILE A C 1
ATOM 779 O O . ILE A 1 96 ? -2.293 -8.485 1.633 1.00 98.31 96 ILE A O 1
ATOM 783 N N . VAL A 1 97 ? -0.925 -6.723 1.321 1.00 98.12 97 VAL A N 1
ATOM 784 C CA . VAL A 1 97 ? 0.130 -7.149 2.240 1.00 98.12 97 VAL A CA 1
ATOM 785 C C . VAL A 1 97 ? -0.028 -6.409 3.556 1.00 98.12 97 VAL A C 1
ATOM 787 O O . VAL A 1 97 ? -0.152 -5.192 3.567 1.00 98.12 97 VAL A O 1
ATOM 790 N N . THR A 1 98 ? 0.012 -7.133 4.666 1.00 97.94 98 THR A N 1
ATOM 791 C CA . THR A 1 98 ? -0.066 -6.562 6.013 1.00 97.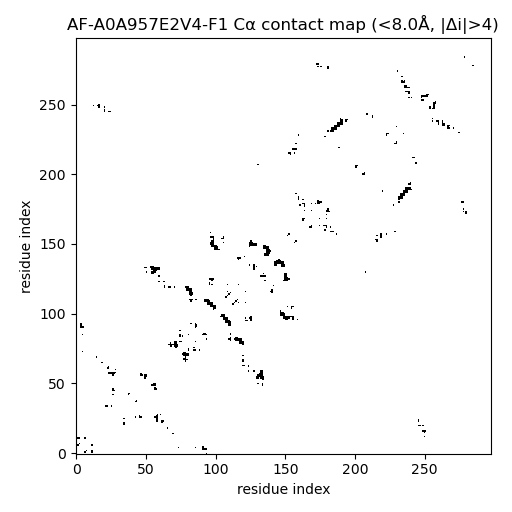94 98 THR A CA 1
ATOM 792 C C . THR A 1 98 ? 1.012 -7.153 6.905 1.00 97.94 98 THR A C 1
ATOM 794 O O . THR A 1 98 ? 1.493 -8.267 6.674 1.00 97.94 98 THR A O 1
ATOM 797 N N . THR A 1 99 ? 1.319 -6.460 7.993 1.00 97.44 99 THR A N 1
ATOM 798 C CA . THR A 1 99 ? 2.166 -6.990 9.059 1.00 97.44 99 THR A CA 1
ATOM 799 C C . THR A 1 99 ? 1.289 -7.482 10.203 1.00 97.44 99 THR A C 1
ATOM 801 O O . THR A 1 99 ? 0.636 -6.679 10.864 1.00 97.44 99 THR A O 1
ATOM 804 N N . ASN A 1 100 ? 1.287 -8.790 10.473 1.00 97.81 100 ASN A N 1
ATOM 805 C CA . ASN A 1 100 ? 0.737 -9.325 11.717 1.00 97.81 100 ASN A CA 1
ATOM 806 C C . ASN A 1 100 ? 1.792 -9.137 12.814 1.00 97.81 100 ASN A C 1
ATOM 808 O O . ASN A 1 100 ? 2.789 -9.861 12.885 1.00 97.81 100 ASN A O 1
ATOM 812 N N . VAL A 1 101 ? 1.580 -8.127 13.653 1.00 96.31 101 VAL A N 1
ATOM 813 C CA . VAL A 1 101 ? 2.497 -7.711 14.718 1.00 96.31 101 VAL A CA 1
ATOM 814 C C . VAL A 1 101 ? 2.536 -8.747 15.839 1.00 96.31 101 VAL A C 1
ATOM 816 O O . VAL A 1 101 ? 3.616 -9.030 16.361 1.00 96.31 101 VAL A O 1
ATOM 819 N N . THR A 1 102 ? 1.398 -9.371 16.169 1.00 96.62 102 THR A N 1
ATOM 820 C CA . THR A 1 102 ? 1.332 -10.430 17.193 1.00 96.62 102 THR A CA 1
ATOM 821 C C . THR A 1 102 ? 2.238 -11.605 16.827 1.00 96.62 102 THR A C 1
ATOM 823 O O . THR A 1 102 ? 3.028 -12.068 17.650 1.00 96.62 102 THR A O 1
ATOM 826 N N . LYS A 1 103 ? 2.160 -12.066 15.575 1.00 97.31 103 LYS A N 1
ATOM 827 C CA . LYS A 1 103 ? 2.931 -13.213 15.071 1.00 97.31 103 LYS A CA 1
ATOM 828 C C . LYS A 1 103 ? 4.290 -12.835 14.481 1.00 97.31 103 LYS A C 1
ATOM 830 O O . LYS A 1 103 ? 5.073 -13.728 14.168 1.00 97.31 103 LYS A O 1
ATOM 835 N N . ARG A 1 104 ? 4.574 -11.537 14.326 1.00 96.69 104 ARG A N 1
ATOM 836 C CA . ARG A 1 104 ? 5.784 -10.989 13.685 1.00 96.69 104 ARG A CA 1
ATOM 837 C C . ARG A 1 104 ? 6.008 -11.561 12.285 1.00 96.69 104 ARG A C 1
ATOM 839 O O . ARG A 1 104 ? 7.106 -11.998 11.948 1.00 96.69 104 ARG A O 1
ATOM 846 N N . THR A 1 105 ? 4.948 -11.594 11.486 1.00 97.06 105 THR A N 1
ATOM 847 C CA . THR A 1 105 ? 4.977 -12.181 10.143 1.00 97.06 105 THR A CA 1
ATOM 848 C C . THR A 1 105 ? 4.201 -11.334 9.147 1.00 97.06 105 THR A C 1
ATOM 850 O O . THR A 1 105 ? 3.294 -10.587 9.514 1.00 97.06 105 THR A O 1
ATOM 853 N N . THR A 1 106 ? 4.556 -11.460 7.873 1.00 97.12 106 THR A N 1
ATOM 854 C CA . THR A 1 106 ? 3.789 -10.881 6.772 1.00 97.12 106 THR A CA 1
ATOM 855 C C . THR A 1 106 ? 2.593 -11.770 6.455 1.00 97.12 106 THR A C 1
ATOM 857 O O . THR A 1 106 ? 2.747 -12.973 6.233 1.00 97.12 106 THR A O 1
ATOM 860 N N . GLU A 1 107 ? 1.411 -11.171 6.355 1.00 97.62 107 GLU A N 1
ATOM 861 C CA . GLU A 1 107 ? 0.202 -11.836 5.871 1.00 97.62 107 GLU A CA 1
ATOM 862 C C . GLU A 1 107 ? -0.258 -11.195 4.556 1.00 97.62 107 GLU A C 1
ATOM 864 O O . GLU A 1 107 ? -0.080 -9.998 4.331 1.00 97.62 107 GLU A O 1
ATOM 869 N N . ILE A 1 108 ? -0.779 -12.017 3.640 1.00 98.00 108 ILE A N 1
ATOM 870 C CA . ILE A 1 108 ? -1.234 -11.576 2.316 1.00 98.00 108 ILE A CA 1
ATOM 871 C C . ILE A 1 108 ? -2.703 -11.952 2.173 1.00 98.00 108 ILE A C 1
ATOM 873 O O . ILE A 1 108 ? -3.033 -13.125 1.977 1.00 98.00 108 ILE A O 1
ATOM 877 N N . PHE A 1 109 ? -3.568 -10.946 2.219 1.00 98.44 109 PHE A N 1
ATOM 878 C CA . PHE A 1 109 ? -4.995 -11.092 1.980 1.00 98.44 109 PHE A CA 1
ATOM 879 C C . PHE A 1 109 ? -5.267 -11.109 0.476 1.00 98.44 109 PHE A C 1
ATOM 881 O O . PHE A 1 109 ? -4.794 -10.250 -0.273 1.00 98.44 109 PHE A O 1
ATOM 888 N N . CYS A 1 110 ? -5.983 -12.133 0.020 1.00 97.56 110 CYS A N 1
ATOM 889 C CA . CYS A 1 110 ? -6.320 -12.343 -1.386 1.00 97.56 110 CYS A CA 1
ATOM 890 C C . CYS A 1 110 ? -7.484 -13.327 -1.520 1.00 97.56 110 CYS A C 1
ATOM 892 O O . CYS A 1 110 ? -7.755 -14.116 -0.614 1.00 97.56 110 CYS A O 1
ATOM 894 N N . ALA A 1 111 ? -8.120 -13.366 -2.688 1.00 97.19 111 ALA A N 1
ATOM 895 C CA . ALA A 1 111 ? -9.268 -14.240 -2.944 1.00 97.19 111 ALA A CA 1
ATOM 896 C C . ALA A 1 111 ? -8.951 -15.745 -2.858 1.00 97.19 111 ALA A C 1
ATOM 898 O O . ALA A 1 111 ? -9.854 -16.567 -2.780 1.00 97.19 111 ALA A O 1
ATOM 899 N N . GLN A 1 112 ? -7.678 -16.137 -2.911 1.00 94.69 112 GLN A N 1
ATOM 900 C CA . GLN A 1 112 ? -7.245 -17.526 -2.756 1.00 94.69 112 GLN A CA 1
ATOM 901 C C . GLN A 1 112 ? -7.124 -17.941 -1.286 1.00 94.69 112 GLN A C 1
ATOM 903 O O . GLN A 1 112 ? -7.443 -19.076 -0.953 1.00 94.69 112 GLN A O 1
ATOM 908 N N . ALA A 1 113 ? -6.588 -17.064 -0.434 1.00 96.06 113 ALA A N 1
ATOM 909 C CA . ALA A 1 113 ? -6.269 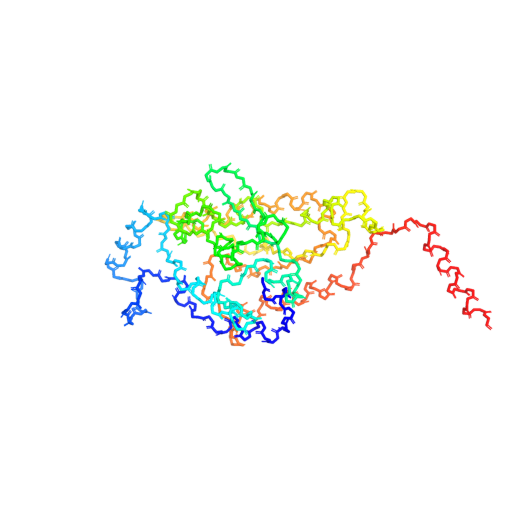-17.395 0.956 1.00 96.06 113 ALA A CA 1
ATOM 910 C C . ALA A 1 113 ? -7.368 -16.956 1.929 1.00 96.06 113 ALA A C 1
ATOM 912 O O . ALA A 1 113 ? -7.604 -17.615 2.935 1.00 96.06 113 ALA A O 1
ATOM 913 N N . THR A 1 114 ? -8.027 -15.842 1.621 1.00 97.94 114 THR A N 1
ATOM 914 C CA . THR A 1 114 ? -8.985 -15.158 2.490 1.00 97.94 114 THR A CA 1
ATOM 915 C C . THR A 1 114 ? -10.184 -14.671 1.665 1.00 97.94 114 THR A C 1
ATOM 917 O O . THR A 1 114 ? -10.421 -13.462 1.598 1.00 97.94 114 THR A O 1
ATOM 920 N N . PRO A 1 115 ? -10.911 -15.575 0.975 1.00 97.69 115 PRO A N 1
ATOM 921 C CA . PRO A 1 115 ? -11.996 -15.198 0.066 1.00 97.69 115 PRO A CA 1
ATOM 922 C C . PRO A 1 115 ? -13.093 -14.385 0.757 1.00 97.69 115 PRO A C 1
ATOM 924 O O . PRO A 1 115 ? -13.574 -13.427 0.165 1.00 97.69 115 PRO A O 1
ATOM 927 N N . ASP A 1 116 ? -13.416 -14.720 2.008 1.00 97.44 116 ASP A N 1
ATOM 928 C CA . ASP A 1 116 ? -14.536 -14.138 2.760 1.00 97.44 116 ASP A CA 1
ATOM 929 C C . ASP A 1 116 ? -14.169 -12.852 3.523 1.00 97.44 116 ASP A C 1
ATOM 931 O O . ASP A 1 116 ? -15.017 -12.246 4.177 1.00 97.44 116 ASP A O 1
ATOM 935 N N . VAL A 1 117 ? -12.900 -12.430 3.483 1.00 98.06 117 VAL A N 1
ATOM 936 C CA . VAL A 1 117 ? -12.464 -11.188 4.137 1.00 98.06 117 VAL A CA 1
ATOM 937 C C . VAL A 1 117 ? -12.903 -9.999 3.288 1.00 98.06 117 VAL A C 1
ATOM 939 O O . VAL A 1 117 ? -12.690 -9.985 2.073 1.00 98.06 117 VAL A O 1
ATOM 942 N N . ALA A 1 118 ? -13.487 -8.982 3.924 1.00 97.44 118 ALA A N 1
ATOM 943 C CA . ALA A 1 118 ? -13.831 -7.739 3.247 1.00 97.44 118 ALA A CA 1
ATOM 944 C C . ALA A 1 118 ? -12.553 -7.026 2.781 1.00 97.44 118 ALA A C 1
ATOM 946 O O . ALA A 1 118 ? -11.611 -6.843 3.557 1.00 97.44 118 ALA A O 1
ATOM 947 N N . VAL A 1 119 ? -12.521 -6.578 1.523 1.00 97.62 119 VAL A N 1
ATOM 948 C CA . VAL A 1 119 ? -11.339 -5.901 0.962 1.00 97.62 119 VAL A CA 1
ATOM 949 C C . VAL A 1 119 ? -10.999 -4.639 1.758 1.00 97.62 119 VAL A C 1
ATOM 951 O O . VAL A 1 119 ? -9.822 -4.351 1.970 1.00 97.62 119 VAL A O 1
ATOM 954 N N . VAL A 1 120 ? -12.013 -3.922 2.254 1.00 97.44 120 VAL A N 1
ATOM 955 C CA . VAL A 1 120 ? -11.835 -2.725 3.090 1.00 97.44 120 VAL A CA 1
ATOM 956 C C . VAL A 1 120 ? -11.094 -3.015 4.401 1.00 97.44 120 VAL A C 1
ATOM 958 O O . VAL A 1 120 ? -10.268 -2.203 4.812 1.00 97.44 120 VAL A O 1
ATOM 961 N N . ASP A 1 121 ? -11.310 -4.180 5.021 1.00 98.00 121 ASP A N 1
ATOM 962 C CA . ASP A 1 121 ? -10.638 -4.544 6.275 1.00 98.00 121 ASP A CA 1
ATOM 963 C C . ASP A 1 121 ? -9.139 -4.773 6.021 1.00 98.00 121 ASP A C 1
ATOM 965 O O . ASP A 1 121 ? -8.287 -4.245 6.737 1.00 98.00 121 ASP A O 1
ATOM 969 N N . ALA A 1 122 ? -8.804 -5.494 4.944 1.00 98.31 122 ALA A N 1
ATOM 970 C CA . ALA A 1 122 ? -7.418 -5.708 4.534 1.00 98.31 122 ALA A CA 1
ATOM 971 C C . ALA A 1 122 ? -6.721 -4.398 4.134 1.00 98.31 122 ALA A C 1
ATOM 973 O O . ALA A 1 122 ? -5.571 -4.177 4.513 1.00 98.31 122 ALA A O 1
ATOM 974 N N . LEU A 1 123 ? -7.409 -3.518 3.393 1.00 97.75 123 LEU A N 1
ATOM 975 C CA . LEU A 1 123 ? -6.878 -2.202 3.028 1.00 97.75 123 LEU A CA 1
ATOM 976 C C . LEU A 1 123 ? -6.591 -1.352 4.263 1.00 97.75 123 LEU A C 1
ATOM 978 O O . LEU A 1 123 ? -5.525 -0.749 4.320 1.00 97.75 123 LEU A O 1
ATOM 982 N N . LEU A 1 124 ? -7.505 -1.329 5.240 1.00 97.38 124 LEU A N 1
ATOM 983 C CA . LEU A 1 124 ? -7.316 -0.582 6.480 1.00 97.38 124 LEU A CA 1
ATOM 984 C C . LEU A 1 124 ? -6.070 -1.068 7.219 1.00 97.38 124 LEU A C 1
ATOM 986 O O . LEU A 1 124 ? -5.172 -0.271 7.464 1.00 97.38 124 LEU A O 1
ATOM 990 N N . MET A 1 125 ? -5.955 -2.377 7.463 1.00 98.00 125 MET A N 1
ATOM 991 C CA . MET A 1 125 ? -4.763 -2.955 8.096 1.00 98.00 125 MET A CA 1
ATOM 992 C C . MET A 1 125 ? -3.474 -2.630 7.333 1.00 98.00 125 MET A C 1
ATOM 994 O O . MET A 1 125 ? -2.460 -2.313 7.948 1.00 98.00 125 MET A O 1
ATOM 998 N N . SER A 1 126 ? -3.512 -2.672 5.999 1.00 97.12 126 SER A N 1
ATOM 999 C CA . SER A 1 126 ? -2.347 -2.438 5.141 1.00 97.12 126 SER A CA 1
ATOM 1000 C C . SER A 1 126 ? -1.844 -0.997 5.132 1.00 97.12 126 SER A C 1
ATOM 1002 O O . SER A 1 126 ? -0.699 -0.822 4.731 1.00 97.12 126 SER A O 1
ATOM 1004 N N . GLN A 1 127 ? -2.655 -0.008 5.526 1.00 93.25 127 GLN A N 1
ATOM 1005 C CA . GLN A 1 127 ? -2.270 1.414 5.559 1.00 93.25 127 GLN A CA 1
ATOM 1006 C C . GLN A 1 127 ? -2.084 1.979 6.977 1.00 93.25 127 GLN A C 1
ATOM 1008 O O . GLN A 1 127 ? -1.756 3.155 7.143 1.00 93.25 127 GLN A O 1
ATOM 1013 N N . SER A 1 128 ? -2.383 1.194 8.017 1.00 93.94 128 SER A N 1
ATOM 1014 C CA . SER A 1 128 ? -2.315 1.657 9.404 1.00 93.94 128 SER A CA 1
ATOM 1015 C C . SER A 1 128 ? -0.865 1.681 9.882 1.00 93.94 128 SER A C 1
ATOM 1017 O O . SER A 1 128 ? -0.391 0.760 10.554 1.00 93.94 128 SER A O 1
ATOM 1019 N N . ILE A 1 129 ? -0.154 2.748 9.512 1.00 91.50 129 ILE A N 1
ATOM 1020 C CA . ILE A 1 129 ? 1.223 3.017 9.937 1.00 91.50 129 ILE A CA 1
ATOM 1021 C C . ILE A 1 129 ? 1.262 3.050 11.477 1.00 91.50 129 ILE A C 1
ATOM 1023 O O . ILE A 1 129 ? 0.538 3.856 12.078 1.00 91.50 129 ILE A O 1
ATOM 1027 N N . PRO A 1 130 ? 2.092 2.209 12.134 1.00 90.69 130 PRO A N 1
ATOM 1028 C CA . PRO A 1 130 ? 2.202 2.172 13.590 1.00 90.69 130 PRO A CA 1
ATOM 1029 C C . PRO A 1 130 ? 2.464 3.549 14.176 1.00 90.69 130 PRO A C 1
ATOM 1031 O O . PRO A 1 130 ? 3.172 4.348 13.566 1.00 90.69 130 PRO A O 1
ATOM 1034 N N . PHE A 1 131 ? 1.947 3.806 15.380 1.00 87.94 131 PHE A N 1
ATOM 1035 C CA . PHE A 1 131 ? 2.085 5.073 16.111 1.00 87.94 131 PHE A CA 1
ATOM 1036 C C . PHE A 1 131 ? 1.328 6.262 15.499 1.00 87.94 131 PHE A C 1
ATOM 1038 O O . PHE A 1 131 ? 0.910 7.154 16.241 1.00 87.94 131 PHE A O 1
ATOM 1045 N N . PHE A 1 132 ? 1.097 6.269 14.184 1.00 87.38 132 PHE A N 1
ATOM 1046 C CA . PHE A 1 132 ? 0.247 7.245 13.509 1.00 87.38 132 PHE A CA 1
ATOM 1047 C C . PHE A 1 132 ? -1.212 6.847 13.631 1.00 87.38 132 PHE A C 1
ATOM 1049 O O . PHE A 1 132 ? -1.971 7.620 14.194 1.00 87.38 132 PHE A O 1
ATOM 1056 N N . TYR A 1 133 ? -1.587 5.648 13.192 1.00 90.44 133 TYR A N 1
ATOM 1057 C CA . TYR A 1 133 ? -2.959 5.143 13.272 1.00 90.44 133 TYR A CA 1
ATOM 1058 C C . TYR A 1 133 ? -3.131 4.161 14.431 1.00 90.44 133 TYR A C 1
ATOM 1060 O O . TYR A 1 133 ? -2.175 3.496 14.835 1.00 90.44 133 TYR A O 1
ATOM 1068 N N . GLU A 1 134 ? -4.343 4.081 14.990 1.00 91.31 134 GLU A N 1
ATOM 1069 C CA . GLU A 1 134 ? -4.651 3.129 16.066 1.00 91.31 134 GLU A CA 1
ATOM 1070 C C . GLU A 1 134 ? -4.327 1.691 15.646 1.00 91.31 134 GLU A C 1
ATOM 1072 O O . GLU A 1 134 ? -4.620 1.276 14.520 1.00 91.31 134 GLU A O 1
ATOM 1077 N N . ALA A 1 135 ? -3.750 0.916 16.568 1.00 90.94 135 ALA A N 1
ATOM 1078 C CA . ALA A 1 135 ? -3.466 -0.488 16.318 1.00 90.94 135 ALA A CA 1
ATOM 1079 C C . ALA A 1 135 ? -4.772 -1.272 16.166 1.00 90.94 135 ALA A C 1
ATOM 1081 O O . ALA A 1 135 ? -5.644 -1.248 17.039 1.00 90.94 135 ALA A O 1
ATOM 1082 N N . LEU A 1 136 ? -4.878 -2.013 15.070 1.00 94.69 136 LEU A N 1
ATOM 1083 C CA . LEU A 1 136 ? -6.064 -2.790 14.740 1.00 94.69 136 LEU A CA 1
ATOM 1084 C C . LEU A 1 136 ? -5.924 -4.208 15.280 1.00 94.69 136 LEU A C 1
ATOM 1086 O O . LEU A 1 136 ? -4.865 -4.817 15.148 1.00 94.69 136 LEU A O 1
ATOM 1090 N N . GLN A 1 137 ? -6.997 -4.734 15.869 1.00 96.62 137 GLN A N 1
ATOM 1091 C CA . GLN A 1 137 ? -7.119 -6.156 16.191 1.00 96.62 137 GLN A CA 1
ATOM 1092 C C . GLN A 1 137 ? -8.093 -6.801 15.220 1.00 96.62 137 GLN A C 1
ATOM 1094 O O . GLN A 1 137 ? -9.207 -6.295 15.088 1.00 96.62 137 GLN A O 1
ATOM 1099 N N . PHE A 1 138 ? -7.689 -7.883 14.563 1.00 97.88 138 PHE A N 1
ATOM 1100 C CA . PHE A 1 138 ? -8.524 -8.594 13.599 1.00 97.88 138 PHE A CA 1
ATOM 1101 C C . PHE A 1 138 ? -8.473 -10.107 13.835 1.00 97.88 138 PHE A C 1
ATOM 1103 O O . PHE A 1 138 ? -7.404 -10.704 13.979 1.00 97.88 138 PHE A O 1
ATOM 1110 N N . ASP A 1 139 ? -9.644 -10.741 13.860 1.00 96.69 139 ASP A N 1
ATOM 1111 C CA . ASP A 1 139 ? -9.803 -12.175 14.140 1.00 96.69 139 ASP A CA 1
ATOM 1112 C C . ASP A 1 139 ? -9.929 -13.036 12.868 1.00 96.69 139 ASP A C 1
ATOM 1114 O O . ASP A 1 139 ? -10.151 -14.245 12.943 1.00 96.69 139 ASP A O 1
ATOM 1118 N N . GLY A 1 140 ? -9.791 -12.415 11.693 1.00 94.69 140 GLY A N 1
ATOM 1119 C CA . GLY A 1 140 ? -10.035 -13.042 10.394 1.00 94.69 140 GLY A CA 1
ATOM 1120 C C . GLY A 1 140 ? -11.419 -12.745 9.812 1.00 94.69 140 GLY A C 1
ATOM 1121 O O . GLY A 1 140 ? -11.679 -13.123 8.672 1.00 94.69 140 GLY A O 1
ATOM 1122 N N . ARG A 1 141 ? -12.310 -12.085 10.563 1.00 92.88 141 ARG A N 1
ATOM 1123 C CA . ARG A 1 141 ? -13.676 -11.740 10.130 1.00 92.88 141 ARG A CA 1
ATOM 1124 C C . ARG A 1 141 ? -14.085 -10.316 10.489 1.00 92.88 141 ARG A C 1
ATOM 1126 O O . ARG A 1 141 ? -14.789 -9.678 9.710 1.00 92.88 141 ARG A O 1
ATOM 1133 N N . SER A 1 142 ? -13.695 -9.836 11.666 1.00 94.38 142 SER A N 1
ATOM 1134 C CA . SER A 1 142 ? -14.116 -8.547 12.208 1.00 94.38 142 SER A CA 1
ATOM 1135 C C . SER A 1 142 ? -13.044 -7.904 13.086 1.00 94.38 142 SER A C 1
ATOM 1137 O O . SER A 1 142 ? -12.139 -8.570 13.593 1.00 94.38 142 SER A O 1
ATOM 1139 N N . PHE A 1 143 ? -13.144 -6.584 13.249 1.00 95.81 143 PHE A N 1
ATOM 1140 C CA . PHE A 1 143 ? -12.243 -5.830 14.112 1.00 95.81 143 PHE A CA 1
ATOM 1141 C C . PHE A 1 143 ? -12.645 -5.901 15.591 1.00 95.81 143 PHE A C 1
ATOM 1143 O O . PHE A 1 143 ? -13.824 -5.981 15.931 1.00 95.81 143 PHE A O 1
ATOM 1150 N N . GLY A 1 144 ? -11.647 -5.782 16.469 1.00 94.06 144 GLY A N 1
ATOM 1151 C CA . GLY A 1 144 ? -11.812 -5.605 17.914 1.00 94.06 144 GLY A CA 1
ATOM 1152 C C . GLY A 1 144 ? -11.361 -6.788 18.769 1.00 94.06 144 GLY A C 1
ATOM 1153 O O . GLY A 1 144 ? -11.366 -6.660 19.990 1.00 94.06 144 GLY A O 1
ATOM 1154 N N . GLN A 1 145 ? -10.984 -7.908 18.151 1.00 94.75 145 GLN A N 1
ATOM 1155 C CA . GLN A 1 145 ? -10.404 -9.095 18.789 1.00 94.75 145 GLN A CA 1
ATOM 1156 C C . GLN A 1 145 ? -9.369 -9.734 17.855 1.00 94.75 145 GLN A C 1
ATOM 1158 O O . GLN A 1 145 ? -9.315 -9.406 16.673 1.00 94.75 145 GLN A O 1
ATOM 1163 N N . GLY A 1 146 ? -8.578 -10.676 18.371 1.00 96.69 146 GLY A N 1
ATOM 1164 C CA . GLY A 1 146 ? -7.625 -11.452 17.577 1.00 96.69 146 GLY A CA 1
ATOM 1165 C C . GLY A 1 146 ? -6.212 -10.875 17.586 1.00 96.69 146 GLY A C 1
ATOM 1166 O O . GLY A 1 146 ? -5.736 -10.380 18.609 1.00 96.69 146 GLY A O 1
ATOM 1167 N N . ASP A 1 147 ? -5.523 -10.993 16.454 1.00 98.00 147 ASP A N 1
ATOM 1168 C CA . ASP A 1 147 ? -4.136 -10.550 16.330 1.00 98.00 147 ASP A CA 1
ATOM 1169 C C . ASP A 1 147 ? -4.056 -9.051 16.050 1.00 98.00 147 ASP A C 1
ATOM 1171 O O . ASP A 1 147 ? -4.954 -8.473 15.441 1.00 98.00 147 ASP A O 1
ATOM 1175 N N . HIS A 1 148 ? -2.950 -8.429 16.454 1.00 96.94 148 HIS A N 1
ATOM 1176 C CA . HIS A 1 148 ? -2.641 -7.055 16.101 1.00 96.94 148 HIS A CA 1
ATOM 1177 C C . HIS A 1 148 ? -2.045 -6.977 14.699 1.00 96.94 148 HIS A C 1
ATOM 1179 O O . HIS A 1 148 ? -1.060 -7.658 14.400 1.00 96.94 148 HIS A O 1
ATOM 1185 N N . TYR A 1 149 ? -2.597 -6.088 13.879 1.00 97.50 149 TYR A N 1
ATOM 1186 C CA . TYR A 1 149 ? -2.126 -5.806 12.529 1.00 97.50 149 TYR A CA 1
ATOM 1187 C C . TYR A 1 149 ? -1.682 -4.357 12.392 1.00 97.50 149 TYR A C 1
ATOM 1189 O O . TYR A 1 149 ? -2.163 -3.463 13.093 1.00 97.50 149 TYR A O 1
ATOM 1197 N N . ALA A 1 150 ? -0.757 -4.151 11.466 1.00 95.50 150 ALA A N 1
ATOM 1198 C CA . ALA A 1 150 ? -0.267 -2.850 11.063 1.00 95.50 150 ALA A CA 1
ATOM 1199 C C . ALA A 1 150 ? 0.152 -2.870 9.586 1.00 95.50 150 ALA A C 1
ATOM 1201 O O . ALA A 1 150 ? 0.124 -3.920 8.928 1.00 95.50 150 ALA A O 1
ATOM 1202 N N . ASP A 1 151 ? 0.577 -1.703 9.107 1.00 95.62 151 ASP A N 1
ATOM 1203 C CA . ASP A 1 151 ? 1.030 -1.463 7.740 1.00 95.62 151 ASP A CA 1
ATOM 1204 C C . ASP A 1 151 ? 1.956 -2.576 7.200 1.00 95.62 151 ASP A C 1
ATOM 1206 O O . ASP A 1 151 ? 2.880 -3.060 7.872 1.00 95.62 151 ASP A O 1
ATOM 1210 N N . GLY A 1 152 ? 1.693 -3.019 5.967 1.00 95.12 152 GLY A N 1
ATOM 1211 C CA . GLY A 1 152 ? 2.487 -4.058 5.298 1.00 95.12 152 GLY A CA 1
ATOM 1212 C C . GLY A 1 152 ? 3.933 -3.638 5.039 1.00 95.12 152 GLY A C 1
ATOM 1213 O O . GLY A 1 152 ? 4.837 -4.478 5.029 1.00 95.12 152 GLY A O 1
ATOM 1214 N N . GLY A 1 153 ? 4.156 -2.332 4.925 1.00 92.31 153 GLY A N 1
ATOM 1215 C CA . GLY A 1 153 ? 5.434 -1.670 4.751 1.00 92.31 153 GLY A CA 1
ATOM 1216 C C . GLY A 1 153 ? 6.399 -1.824 5.918 1.00 92.31 153 GLY A C 1
ATOM 1217 O O . GLY A 1 153 ? 7.559 -1.485 5.749 1.00 92.31 153 GLY A O 1
ATOM 1218 N N . ILE A 1 154 ? 5.999 -2.387 7.065 1.00 91.94 154 ILE A N 1
ATOM 1219 C CA . ILE A 1 154 ? 6.928 -2.685 8.174 1.00 91.94 154 ILE A CA 1
ATOM 1220 C C . ILE A 1 154 ? 7.815 -3.896 7.861 1.00 91.94 154 ILE A C 1
ATOM 1222 O O . ILE A 1 154 ? 8.999 -3.883 8.190 1.00 91.94 154 ILE A O 1
ATOM 1226 N N . LEU A 1 155 ? 7.249 -4.951 7.260 1.00 92.62 155 LEU A N 1
ATOM 1227 C CA . LEU A 1 155 ? 7.973 -6.198 6.973 1.00 92.62 155 LEU A CA 1
ATOM 1228 C C . LEU A 1 155 ? 8.180 -6.463 5.479 1.00 92.62 155 LEU A C 1
ATOM 1230 O O . LEU A 1 155 ? 9.148 -7.133 5.121 1.00 92.62 155 LEU A O 1
ATOM 1234 N N . LEU A 1 156 ? 7.267 -6.010 4.614 1.00 92.62 156 LEU A N 1
ATOM 1235 C CA . LEU A 1 156 ? 7.330 -6.270 3.176 1.00 92.62 156 LEU A CA 1
ATOM 1236 C C . LEU A 1 156 ? 6.738 -5.103 2.367 1.00 92.62 156 LEU A C 1
ATOM 1238 O O . LEU A 1 156 ? 5.678 -5.215 1.754 1.00 92.62 156 LEU A O 1
ATOM 1242 N N . ASN A 1 157 ? 7.474 -3.994 2.337 1.00 92.00 157 ASN A N 1
ATOM 1243 C CA . ASN A 1 157 ? 7.155 -2.766 1.609 1.00 92.00 157 ASN A CA 1
ATOM 1244 C C . ASN A 1 157 ? 7.218 -2.939 0.084 1.00 92.00 157 ASN A C 1
ATOM 1246 O O . ASN A 1 157 ? 6.506 -2.265 -0.655 1.00 92.00 157 ASN A O 1
ATOM 1250 N N . TYR A 1 158 ? 8.038 -3.878 -0.402 1.00 93.62 158 TYR A N 1
ATOM 1251 C CA . TYR A 1 158 ? 8.181 -4.145 -1.833 1.00 93.62 158 TYR A CA 1
ATOM 1252 C C . TYR A 1 158 ? 7.927 -5.616 -2.201 1.00 93.62 158 TYR A C 1
ATOM 1254 O O . TYR A 1 158 ? 8.859 -6.379 -2.477 1.00 93.62 158 TYR A O 1
ATOM 1262 N N . PRO A 1 159 ? 6.655 -6.058 -2.228 1.00 94.00 159 PRO A N 1
ATOM 1263 C CA . PRO A 1 159 ? 6.280 -7.466 -2.354 1.00 94.00 159 PRO A CA 1
ATOM 1264 C C . PRO A 1 159 ? 6.371 -8.031 -3.786 1.00 94.00 159 PRO A C 1
ATOM 1266 O O . PRO A 1 159 ? 5.581 -8.892 -4.179 1.00 94.00 159 PRO A O 1
ATOM 1269 N N . ILE A 1 160 ? 7.344 -7.596 -4.591 1.00 94.38 160 ILE A N 1
ATOM 1270 C CA . ILE A 1 160 ? 7.462 -7.984 -6.007 1.00 94.38 160 ILE A CA 1
ATOM 1271 C C . ILE A 1 160 ? 7.609 -9.504 -6.209 1.00 94.38 160 ILE A C 1
ATOM 1273 O O . ILE A 1 160 ? 7.187 -10.061 -7.220 1.00 94.38 160 ILE A O 1
ATOM 1277 N N . HIS A 1 161 ? 8.144 -10.202 -5.208 1.00 94.00 161 HIS A N 1
ATOM 1278 C CA . HIS A 1 161 ? 8.366 -11.646 -5.242 1.00 94.00 161 HIS A CA 1
ATOM 1279 C C . HIS A 1 161 ? 7.112 -12.492 -4.990 1.00 94.00 161 HIS A C 1
ATOM 1281 O O . HIS A 1 161 ? 7.165 -13.715 -5.134 1.00 94.00 161 HIS A O 1
ATOM 1287 N N . ILE A 1 162 ? 5.967 -11.890 -4.633 1.00 94.62 162 ILE A N 1
ATOM 1288 C CA . ILE A 1 162 ? 4.715 -12.642 -4.432 1.00 94.62 162 ILE A CA 1
ATOM 1289 C C . ILE A 1 162 ? 4.391 -13.488 -5.669 1.00 94.62 162 ILE A C 1
ATOM 1291 O O . ILE A 1 162 ? 4.013 -14.654 -5.527 1.00 94.62 162 ILE A O 1
ATOM 1295 N N . PHE A 1 163 ? 4.599 -12.925 -6.859 1.00 95.38 163 PHE A N 1
ATOM 1296 C CA . PHE A 1 163 ? 4.245 -13.530 -8.142 1.00 95.38 163 PHE A CA 1
ATOM 1297 C C . PHE A 1 163 ? 5.327 -14.447 -8.733 1.00 95.38 163 PHE A C 1
ATOM 1299 O O . PHE A 1 163 ? 5.119 -15.008 -9.805 1.00 95.38 163 PHE A O 1
ATOM 1306 N N . ASP A 1 164 ? 6.441 -14.661 -8.025 1.00 95.06 164 ASP A N 1
ATOM 1307 C CA . ASP A 1 164 ? 7.494 -15.618 -8.409 1.00 95.06 164 ASP A CA 1
ATOM 1308 C C . ASP A 1 164 ? 7.178 -17.054 -7.947 1.00 95.06 164 ASP A C 1
ATOM 1310 O O . ASP A 1 164 ? 7.884 -18.012 -8.265 1.00 95.06 164 ASP A O 1
ATOM 1314 N N . LYS A 1 165 ? 6.103 -17.235 -7.172 1.00 92.25 165 LYS A N 1
ATOM 1315 C CA . LYS A 1 165 ? 5.691 -18.543 -6.647 1.00 92.25 165 LYS A CA 1
ATOM 1316 C C . LYS A 1 165 ? 5.084 -19.402 -7.754 1.00 92.25 165 LYS A C 1
ATOM 1318 O O . LYS A 1 165 ? 4.277 -18.910 -8.537 1.00 92.25 165 LYS A O 1
ATOM 1323 N N . ARG A 1 166 ? 5.359 -20.717 -7.719 1.00 89.81 166 ARG A N 1
ATOM 1324 C CA . ARG A 1 166 ? 4.904 -21.734 -8.699 1.00 89.81 166 ARG A CA 1
ATOM 1325 C C . ARG A 1 166 ? 3.464 -21.540 -9.195 1.00 89.81 166 ARG A C 1
ATOM 1327 O O . ARG A 1 166 ? 3.215 -21.654 -10.386 1.00 89.81 166 ARG A O 1
ATOM 1334 N N . ARG A 1 167 ? 2.535 -21.214 -8.294 1.00 89.50 167 ARG A N 1
ATOM 1335 C CA . ARG A 1 167 ? 1.107 -21.019 -8.602 1.00 89.50 167 ARG A CA 1
ATOM 1336 C C . ARG A 1 167 ? 0.792 -19.874 -9.577 1.00 89.50 167 ARG A C 1
ATOM 1338 O O . ARG A 1 167 ? -0.275 -19.890 -10.168 1.00 89.50 167 ARG A O 1
ATOM 1345 N N . TYR A 1 168 ? 1.673 -18.884 -9.722 1.00 91.88 168 TYR A N 1
ATOM 1346 C CA . TYR A 1 168 ? 1.485 -17.744 -10.634 1.00 91.88 168 TYR A CA 1
ATOM 1347 C C . TYR A 1 168 ? 2.248 -17.902 -11.952 1.00 91.88 168 TYR A C 1
ATOM 1349 O O . TYR A 1 168 ? 2.113 -17.076 -12.847 1.00 91.88 168 TYR A O 1
ATOM 1357 N N . VAL A 1 169 ? 3.083 -18.936 -12.059 1.00 92.38 169 VAL A N 1
ATOM 1358 C CA . VAL A 1 169 ? 4.049 -19.104 -13.155 1.00 92.38 169 VAL A CA 1
ATOM 1359 C C . VAL A 1 169 ? 3.915 -20.453 -13.850 1.00 92.38 169 VAL A C 1
ATOM 1361 O O . VAL A 1 169 ? 4.776 -20.845 -14.637 1.00 92.38 169 VAL A O 1
ATOM 1364 N N . GLU A 1 170 ? 2.854 -21.197 -13.550 1.00 89.44 170 GLU A N 1
ATOM 1365 C CA . GLU A 1 170 ? 2.591 -22.474 -14.197 1.00 89.44 170 GLU A CA 1
ATOM 1366 C C . GLU A 1 170 ? 2.438 -22.266 -15.709 1.00 8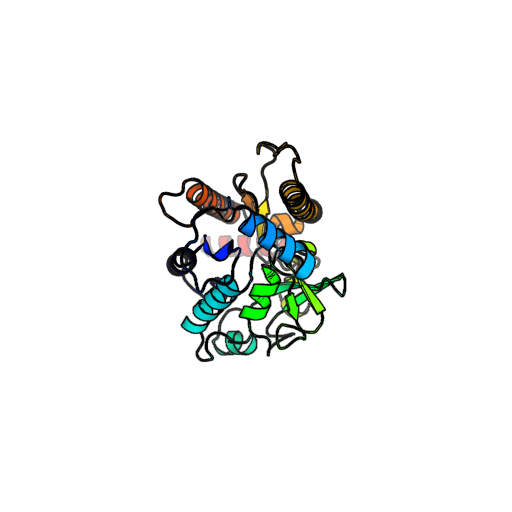9.44 170 GLU A C 1
ATOM 1368 O O . GLU A 1 170 ? 1.642 -21.449 -16.163 1.00 89.44 170 GLU A O 1
ATOM 1373 N N . ASN A 1 171 ? 3.258 -22.978 -16.488 1.00 86.81 171 ASN A N 1
ATOM 1374 C CA . ASN A 1 171 ? 3.378 -22.821 -17.942 1.00 86.81 171 ASN A CA 1
ATOM 1375 C C . ASN A 1 171 ? 3.794 -21.412 -18.415 1.00 86.81 171 ASN A C 1
ATOM 1377 O O . ASN A 1 171 ? 3.623 -21.076 -19.589 1.00 86.81 171 ASN A O 1
ATOM 1381 N N . ASN A 1 172 ? 4.386 -20.594 -17.540 1.00 87.56 172 ASN A N 1
ATOM 1382 C CA . ASN A 1 172 ? 4.859 -19.264 -17.899 1.00 87.56 172 ASN A CA 1
ATOM 1383 C C . ASN A 1 172 ? 6.253 -19.329 -18.544 1.00 87.56 172 ASN A C 1
ATOM 1385 O O . ASN A 1 172 ? 7.262 -19.552 -17.876 1.00 87.56 172 ASN A O 1
ATOM 1389 N N . ARG A 1 173 ? 6.325 -19.080 -19.857 1.00 88.00 173 ARG A N 1
ATOM 1390 C CA . ARG A 1 173 ? 7.595 -19.012 -20.610 1.00 88.00 173 ARG A CA 1
ATOM 1391 C C . ARG A 1 173 ? 8.536 -17.893 -20.143 1.00 88.00 173 ARG A C 1
ATOM 1393 O O . ARG A 1 173 ? 9.726 -17.942 -20.439 1.00 88.00 173 ARG A O 1
ATOM 1400 N N . TRP A 1 174 ? 7.998 -16.893 -19.450 1.00 87.69 174 TRP A N 1
ATOM 1401 C CA . TRP A 1 174 ? 8.722 -15.760 -18.879 1.00 87.69 174 TRP A CA 1
ATOM 1402 C C . TRP A 1 174 ? 9.102 -15.986 -17.415 1.00 87.69 174 TRP A C 1
ATOM 1404 O O . TRP A 1 174 ? 9.599 -15.073 -16.763 1.00 87.69 174 TRP A O 1
ATOM 1414 N N . PHE A 1 175 ? 8.914 -17.198 -16.888 1.00 91.56 175 PHE A N 1
ATOM 1415 C CA . PHE A 1 175 ? 9.498 -17.599 -15.618 1.00 91.56 175 PHE A CA 1
ATOM 1416 C C . PHE A 1 175 ? 10.909 -18.146 -15.840 1.00 91.56 175 PHE A C 1
ATOM 1418 O O . PHE A 1 175 ? 11.100 -19.275 -16.293 1.00 91.56 175 PHE A O 1
ATOM 1425 N N . VAL A 1 176 ? 11.916 -17.327 -15.542 1.00 88.81 176 VAL A N 1
ATOM 1426 C CA . VAL A 1 176 ? 13.325 -17.632 -15.819 1.00 88.81 176 VAL A CA 1
ATOM 1427 C C . VAL A 1 176 ? 14.133 -17.446 -14.544 1.00 88.81 176 VAL A C 1
ATOM 1429 O O . VAL A 1 176 ? 14.065 -16.394 -13.916 1.00 88.81 176 VAL A O 1
ATOM 1432 N N . ASN A 1 177 ? 14.918 -18.462 -14.174 1.00 88.62 177 ASN A N 1
ATOM 1433 C CA . ASN A 1 177 ? 15.789 -18.456 -12.991 1.00 88.62 177 ASN A CA 1
ATOM 1434 C C . ASN A 1 177 ? 15.060 -18.107 -11.679 1.00 88.62 177 ASN A C 1
ATOM 1436 O O . ASN A 1 177 ? 15.596 -17.388 -10.843 1.00 88.62 177 ASN A O 1
ATOM 1440 N N . GLY A 1 178 ? 13.832 -18.603 -11.501 1.00 90.00 178 GLY A N 1
ATOM 1441 C CA . GLY A 1 178 ? 13.050 -18.343 -10.288 1.00 90.00 178 GLY A CA 1
ATOM 1442 C C . GLY A 1 178 ? 12.359 -16.978 -10.253 1.00 90.00 178 GLY A C 1
ATOM 1443 O O . GLY A 1 178 ? 11.803 -16.622 -9.221 1.00 90.00 178 GLY A O 1
ATOM 1444 N N . VAL A 1 179 ? 12.377 -16.226 -11.357 1.00 92.75 179 VAL A N 1
ATOM 1445 C CA . VAL A 1 179 ? 11.800 -14.880 -11.463 1.00 92.75 179 VAL A CA 1
ATOM 1446 C C . VAL A 1 179 ? 10.692 -14.876 -12.507 1.00 92.75 179 VAL A C 1
ATOM 1448 O O . VAL A 1 179 ? 10.901 -15.306 -13.641 1.00 92.75 179 VAL A O 1
ATOM 1451 N N . ASN A 1 180 ? 9.518 -14.375 -12.133 1.00 94.25 180 ASN A N 1
ATOM 1452 C CA . ASN A 1 180 ? 8.428 -14.075 -13.048 1.00 94.25 180 ASN A CA 1
ATOM 1453 C C . ASN A 1 180 ? 8.655 -12.703 -13.692 1.00 94.25 180 ASN A C 1
ATOM 1455 O O . ASN A 1 180 ? 8.501 -11.663 -13.047 1.00 94.25 180 ASN A O 1
ATOM 1459 N N . TRP A 1 181 ? 9.026 -12.693 -14.966 1.00 92.50 181 TRP A N 1
ATOM 1460 C CA . TRP A 1 181 ? 9.324 -11.457 -15.687 1.00 92.50 181 TRP A CA 1
ATOM 1461 C C . TRP A 1 181 ? 8.094 -10.741 -16.248 1.00 92.50 181 TRP A C 1
ATOM 1463 O O . TRP A 1 181 ? 8.233 -9.644 -16.777 1.00 92.50 181 TRP A O 1
ATOM 1473 N N . GLU A 1 182 ? 6.898 -11.308 -16.078 1.00 92.44 182 GLU A N 1
ATOM 1474 C CA . GLU A 1 182 ? 5.635 -10.592 -16.306 1.00 92.44 182 GLU A CA 1
ATOM 1475 C C . GLU A 1 182 ? 5.244 -9.717 -15.107 1.00 92.44 182 GLU A C 1
ATOM 1477 O O . GLU A 1 182 ? 4.331 -8.897 -15.203 1.00 92.44 182 GLU A O 1
ATOM 1482 N N . THR A 1 183 ? 5.934 -9.866 -13.972 1.00 94.69 183 THR A N 1
ATOM 1483 C CA . THR A 1 183 ? 5.740 -8.994 -12.817 1.00 94.69 183 THR A CA 1
ATOM 1484 C C . THR A 1 183 ? 6.405 -7.648 -13.067 1.00 94.69 183 THR A C 1
ATOM 1486 O O . THR A 1 183 ? 7.630 -7.558 -13.092 1.00 94.69 183 THR A O 1
ATOM 1489 N N . LEU A 1 184 ? 5.596 -6.599 -13.177 1.00 95.19 184 LEU A N 1
ATOM 1490 C CA . LEU A 1 184 ? 6.047 -5.213 -13.176 1.00 95.19 184 LEU A CA 1
ATOM 1491 C C . LEU A 1 184 ? 5.834 -4.610 -11.785 1.00 95.19 184 LEU A C 1
ATOM 1493 O O . LEU A 1 184 ? 4.727 -4.667 -11.251 1.00 95.19 184 LEU A O 1
ATOM 1497 N N . GLY A 1 185 ? 6.881 -4.036 -11.200 1.00 95.50 185 GLY A N 1
ATOM 1498 C CA . GLY A 1 185 ? 6.791 -3.331 -9.925 1.00 95.50 185 GLY A CA 1
ATOM 1499 C C . GLY A 1 185 ? 6.930 -1.815 -10.074 1.00 95.50 185 GLY A C 1
ATOM 1500 O O . GLY A 1 185 ? 7.645 -1.337 -10.947 1.00 95.50 185 GLY A O 1
ATOM 1501 N N . CYS A 1 186 ? 6.306 -1.056 -9.175 1.00 95.62 186 CYS A N 1
ATOM 1502 C CA . CYS A 1 186 ? 6.498 0.393 -9.045 1.00 95.62 186 CYS A CA 1
ATOM 1503 C C . CYS A 1 186 ? 7.198 0.657 -7.713 1.00 95.62 186 CYS A C 1
ATOM 1505 O O . CYS A 1 186 ? 6.585 0.497 -6.661 1.00 95.62 186 CYS A O 1
ATOM 1507 N N . HIS A 1 187 ? 8.494 0.948 -7.755 1.00 94.31 187 HIS A N 1
ATOM 1508 C CA . HIS A 1 187 ? 9.322 1.161 -6.572 1.00 94.31 187 HIS A CA 1
ATOM 1509 C C . HIS A 1 187 ? 9.445 2.658 -6.293 1.00 94.31 187 HIS A C 1
ATOM 1511 O O . HIS A 1 187 ? 9.860 3.404 -7.175 1.00 94.31 187 HIS A O 1
ATOM 1517 N N . LEU A 1 188 ? 9.096 3.087 -5.081 1.00 91.94 188 LEU A N 1
ATOM 1518 C CA . LEU A 1 188 ? 9.300 4.461 -4.629 1.00 91.94 188 LEU A CA 1
ATOM 1519 C C . LEU A 1 188 ? 10.623 4.550 -3.866 1.00 91.94 188 LEU A C 1
ATOM 1521 O O . LEU A 1 188 ? 10.872 3.716 -2.998 1.00 91.94 188 LEU A O 1
ATOM 1525 N N . TYR A 1 189 ? 11.442 5.559 -4.154 1.00 90.25 189 TYR A N 1
ATOM 1526 C CA . TYR A 1 189 ? 12.688 5.807 -3.424 1.00 90.25 189 TYR A CA 1
ATOM 1527 C C . TYR A 1 189 ? 12.885 7.290 -3.106 1.00 90.25 189 TYR A C 1
ATOM 1529 O O . TYR A 1 189 ? 12.377 8.161 -3.818 1.00 90.25 189 TYR A O 1
ATOM 1537 N N . THR A 1 190 ? 13.661 7.562 -2.055 1.00 88.94 190 THR A N 1
ATOM 1538 C CA . THR A 1 190 ? 14.114 8.910 -1.695 1.00 88.94 190 THR A CA 1
ATOM 1539 C C . THR A 1 190 ? 15.462 9.198 -2.362 1.00 88.94 190 THR A C 1
ATOM 1541 O O . THR A 1 190 ? 16.413 8.453 -2.122 1.00 88.94 190 THR A O 1
ATOM 1544 N N . PRO A 1 191 ? 15.581 10.242 -3.205 1.00 89.25 191 PRO A N 1
ATOM 1545 C CA . PRO A 1 191 ? 16.868 10.663 -3.761 1.00 89.25 191 PRO A CA 1
ATOM 1546 C C . PRO A 1 191 ? 17.920 10.975 -2.689 1.00 89.25 191 PRO A C 1
ATOM 1548 O O . PRO A 1 191 ? 17.601 11.519 -1.633 1.00 89.25 191 PRO A O 1
ATOM 1551 N N . VAL A 1 192 ? 19.191 10.694 -2.987 1.00 84.44 192 VAL A N 1
ATOM 1552 C CA . VAL A 1 192 ? 20.317 10.929 -2.061 1.00 84.44 192 VAL A CA 1
ATOM 1553 C C . VAL A 1 192 ? 20.561 12.426 -1.849 1.00 84.44 192 VAL A C 1
ATOM 1555 O O . VAL A 1 192 ? 21.008 12.842 -0.787 1.00 84.44 192 VAL A O 1
ATOM 1558 N N . GLU A 1 193 ? 20.240 13.244 -2.851 1.00 86.19 193 GLU A N 1
ATOM 1559 C CA . GLU A 1 193 ? 20.390 14.701 -2.835 1.00 86.19 193 GLU A CA 1
ATOM 1560 C C . GLU A 1 193 ? 19.269 15.405 -2.075 1.00 86.19 193 GLU A C 1
ATOM 1562 O O . GLU A 1 193 ? 19.323 16.627 -1.894 1.00 86.19 193 GLU A O 1
ATOM 1567 N N . CYS A 1 194 ? 18.239 14.665 -1.652 1.00 83.88 194 CYS A N 1
ATOM 1568 C CA . CYS A 1 194 ? 17.249 15.226 -0.757 1.00 83.88 194 CYS A CA 1
ATOM 1569 C C . CYS A 1 194 ? 17.976 15.797 0.454 1.00 83.88 194 CYS A C 1
ATOM 1571 O O . CYS A 1 194 ? 18.904 15.155 0.953 1.00 83.88 194 CYS A O 1
ATOM 1573 N N . PRO A 1 195 ? 17.580 16.987 0.942 1.00 75.56 195 PRO A N 1
ATOM 1574 C CA . PRO A 1 195 ? 18.095 17.474 2.203 1.00 75.56 195 PRO A CA 1
ATOM 1575 C C . PRO A 1 195 ? 17.859 16.350 3.198 1.00 75.56 195 PRO A C 1
ATOM 1577 O O . PRO A 1 195 ? 16.701 16.044 3.492 1.00 75.56 195 PRO A O 1
ATOM 1580 N N . HIS A 1 196 ? 18.934 15.685 3.644 1.00 60.56 196 HIS A N 1
ATOM 1581 C CA . HIS A 1 196 ? 18.827 14.750 4.746 1.00 60.56 196 HIS A CA 1
ATOM 1582 C C . HIS A 1 196 ? 18.105 15.554 5.801 1.00 60.56 196 HIS A C 1
ATOM 1584 O O . HIS A 1 196 ? 18.582 16.631 6.173 1.00 60.56 196 HIS A O 1
ATOM 1590 N N . HIS A 1 197 ? 16.907 15.115 6.168 1.00 56.78 197 HIS A N 1
ATOM 1591 C CA . HIS A 1 197 ? 16.162 15.747 7.228 1.00 56.78 197 HIS A CA 1
ATOM 1592 C C . HIS A 1 197 ? 16.951 15.465 8.506 1.00 56.78 197 HIS A C 1
ATOM 1594 O O . HIS A 1 197 ? 16.570 14.632 9.317 1.00 56.78 197 HIS A O 1
ATOM 1600 N N . ALA A 1 198 ? 18.048 16.198 8.697 1.00 52.91 198 ALA A N 1
ATOM 1601 C CA . ALA A 1 198 ? 18.660 16.523 9.967 1.00 52.91 198 ALA A CA 1
ATOM 1602 C C . ALA A 1 198 ? 17.714 17.457 10.735 1.00 52.91 198 ALA A C 1
ATOM 1604 O O . ALA A 1 198 ? 18.147 18.391 11.405 1.00 52.91 198 ALA A O 1
ATOM 1605 N N . ASP A 1 199 ? 16.408 17.224 10.585 1.00 65.69 199 ASP A N 1
ATOM 1606 C CA . ASP A 1 199 ? 15.408 17.705 11.496 1.00 65.69 199 ASP A CA 1
ATOM 1607 C C . ASP A 1 199 ? 15.867 17.192 12.849 1.00 65.69 199 ASP A C 1
ATOM 1609 O O . ASP A 1 199 ? 16.058 15.992 13.072 1.00 65.69 199 ASP A O 1
ATOM 1613 N N . GLU A 1 200 ? 16.150 18.127 13.735 1.00 75.75 200 GLU A N 1
ATOM 1614 C CA . GLU A 1 200 ? 16.551 17.769 15.071 1.00 75.75 200 GLU A CA 1
ATOM 1615 C C . GLU A 1 200 ? 15.404 16.994 15.736 1.00 75.75 200 GLU A C 1
ATOM 1617 O O . GLU A 1 200 ? 14.218 17.339 15.661 1.00 75.75 200 GLU A O 1
ATOM 1622 N N . VAL A 1 201 ? 15.760 15.897 16.400 1.00 84.25 201 VAL A N 1
ATOM 1623 C CA . VAL A 1 201 ? 14.791 15.088 17.131 1.00 84.25 201 VAL A CA 1
ATOM 1624 C C . V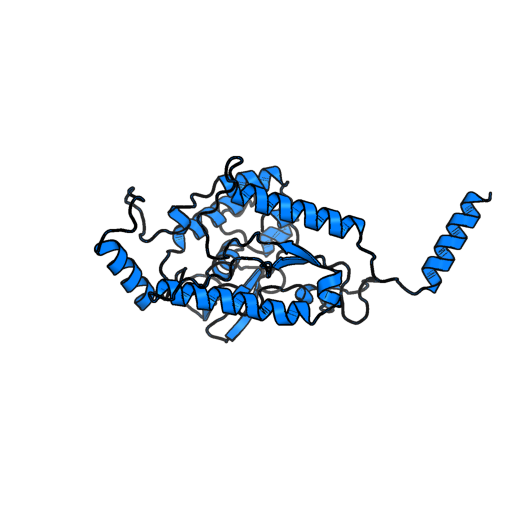AL A 1 201 ? 14.447 15.809 18.429 1.00 84.25 201 VAL A C 1
ATOM 1626 O O . VAL A 1 201 ? 15.114 15.651 19.448 1.00 84.25 201 VAL A O 1
ATOM 1629 N N . HIS A 1 202 ? 13.393 16.615 18.395 1.00 83.88 202 HIS A N 1
ATOM 1630 C CA . HIS A 1 202 ? 13.014 17.459 19.528 1.00 83.88 202 HIS A CA 1
ATOM 1631 C C . HIS A 1 202 ? 11.963 16.837 20.452 1.00 83.88 202 HIS A C 1
ATOM 1633 O O . HIS A 1 202 ? 11.789 17.287 21.585 1.00 83.88 202 HIS A O 1
ATOM 1639 N N . ASN A 1 203 ? 11.193 15.857 19.972 1.00 78.44 203 ASN A N 1
ATOM 1640 C CA . ASN A 1 203 ? 10.113 15.243 20.738 1.00 78.44 203 ASN A CA 1
ATOM 1641 C C . ASN A 1 203 ? 9.802 13.810 20.271 1.00 78.44 203 ASN A C 1
ATOM 1643 O O . ASN A 1 203 ? 10.365 13.302 19.302 1.00 78.44 203 ASN A O 1
ATOM 1647 N N . ILE A 1 204 ? 8.881 13.147 20.977 1.00 80.81 204 ILE A N 1
ATOM 1648 C CA . ILE A 1 204 ? 8.492 11.763 20.681 1.00 80.81 204 ILE A CA 1
ATOM 1649 C C . ILE A 1 204 ? 7.858 11.602 19.292 1.00 80.81 204 ILE A C 1
ATOM 1651 O O . ILE A 1 204 ? 7.995 10.547 18.681 1.00 80.81 204 ILE A O 1
ATOM 1655 N N . TRP A 1 205 ? 7.201 12.640 18.768 1.00 78.62 205 TRP A N 1
ATOM 1656 C CA . TRP A 1 205 ? 6.578 12.599 17.448 1.00 78.62 205 TRP A CA 1
ATOM 1657 C C . TRP A 1 205 ? 7.617 12.672 16.332 1.00 78.62 205 TRP A C 1
ATOM 1659 O O . TRP A 1 205 ? 7.616 11.812 15.457 1.00 78.62 205 TRP A O 1
ATOM 1669 N N . SER A 1 206 ? 8.562 13.615 16.417 1.00 78.88 206 SER A N 1
ATOM 1670 C CA . SER A 1 206 ? 9.688 13.675 15.479 1.00 78.88 206 SER A CA 1
ATOM 1671 C C . SER A 1 206 ? 10.528 12.398 15.551 1.00 78.88 206 SER A C 1
ATOM 1673 O O . SER A 1 206 ? 10.899 11.850 14.521 1.00 78.88 206 SER A O 1
ATOM 1675 N N . TYR A 1 207 ? 10.760 11.849 16.752 1.00 85.12 207 TYR A N 1
ATOM 1676 C CA . TYR A 1 207 ? 11.444 10.560 16.907 1.00 85.12 207 TYR A CA 1
ATOM 1677 C C . TYR A 1 207 ? 10.695 9.418 16.208 1.00 85.12 207 TYR A C 1
ATOM 1679 O O . TYR A 1 207 ? 11.294 8.659 15.452 1.00 85.12 207 TYR A O 1
ATOM 1687 N N . THR A 1 208 ? 9.380 9.326 16.418 1.00 83.06 208 THR A N 1
ATOM 1688 C CA . THR A 1 208 ? 8.521 8.316 15.784 1.00 83.06 208 THR A CA 1
ATOM 1689 C C . THR A 1 208 ? 8.561 8.428 14.261 1.00 83.06 208 THR A C 1
ATOM 1691 O O . THR A 1 208 ? 8.741 7.416 13.589 1.00 83.06 208 THR A O 1
ATOM 1694 N N . GLN A 1 209 ? 8.456 9.648 13.722 1.00 82.44 209 GLN A N 1
ATOM 1695 C CA . GLN A 1 209 ? 8.616 9.925 12.293 1.00 82.44 209 GLN A CA 1
ATOM 1696 C C . GLN A 1 209 ? 9.949 9.378 11.774 1.00 82.44 209 GLN A C 1
ATOM 1698 O O . GLN A 1 209 ? 9.949 8.565 10.856 1.00 82.44 209 GLN A O 1
ATOM 1703 N N . HIS A 1 210 ? 11.072 9.743 12.400 1.00 84.75 210 HIS A N 1
ATOM 1704 C CA . HIS A 1 210 ? 12.389 9.271 11.967 1.00 84.75 210 HIS A CA 1
ATOM 1705 C C . HIS A 1 210 ? 12.545 7.750 12.045 1.00 84.75 210 HIS A C 1
ATOM 1707 O O . HIS A 1 210 ? 13.151 7.163 11.151 1.00 84.75 210 HIS A O 1
ATOM 1713 N N . VAL A 1 211 ? 11.993 7.096 13.072 1.00 88.44 211 VAL A N 1
ATOM 1714 C CA . VAL A 1 211 ? 12.035 5.630 13.194 1.00 88.44 211 VAL A CA 1
ATOM 1715 C C . VAL A 1 211 ? 11.241 4.962 12.075 1.00 88.44 211 VAL A C 1
ATOM 1717 O O . VAL A 1 211 ? 11.742 4.017 11.469 1.00 88.44 211 VAL A O 1
ATOM 1720 N N . VAL A 1 212 ? 10.031 5.446 11.780 1.00 85.88 212 VAL A N 1
ATOM 1721 C CA . VAL A 1 212 ? 9.197 4.892 10.704 1.00 85.88 212 VAL A CA 1
ATOM 1722 C C . VAL A 1 212 ? 9.868 5.080 9.343 1.00 85.88 212 VAL A C 1
ATOM 1724 O O . VAL A 1 212 ? 10.002 4.102 8.615 1.00 85.88 212 VAL A O 1
ATOM 1727 N N . GLU A 1 213 ? 10.361 6.281 9.023 1.00 84.19 213 GLU A N 1
ATOM 1728 C CA . GLU A 1 213 ? 11.054 6.518 7.745 1.00 84.19 213 GLU A CA 1
ATOM 1729 C C . GLU A 1 213 ? 12.319 5.641 7.634 1.00 84.19 213 GLU A C 1
ATOM 1731 O O . GLU A 1 213 ? 12.513 4.970 6.623 1.00 84.19 213 GLU A O 1
ATOM 1736 N N . SER A 1 214 ? 13.113 5.515 8.709 1.00 85.94 214 SER A N 1
ATOM 1737 C CA . SER A 1 214 ? 14.304 4.641 8.724 1.00 85.94 214 SER A CA 1
ATOM 1738 C C . SER A 1 214 ? 13.960 3.162 8.494 1.00 85.94 214 SER A C 1
ATOM 1740 O O . SER A 1 214 ? 14.696 2.447 7.816 1.00 85.94 214 SER A O 1
ATOM 1742 N N . LEU A 1 215 ? 12.848 2.674 9.060 1.00 86.25 215 LEU A N 1
ATOM 1743 C CA . LEU A 1 215 ? 12.374 1.299 8.858 1.00 86.25 215 LEU A CA 1
ATOM 1744 C C . LEU A 1 215 ? 11.964 1.046 7.403 1.00 86.25 215 LEU A C 1
ATOM 1746 O O . LEU A 1 215 ? 12.238 -0.030 6.868 1.00 86.25 215 LEU A O 1
ATOM 1750 N N . MET A 1 216 ? 11.318 2.024 6.765 1.00 81.06 216 MET A N 1
ATOM 1751 C CA . MET A 1 216 ? 10.913 1.918 5.363 1.00 81.06 216 MET A CA 1
ATOM 1752 C C . MET A 1 216 ? 12.126 1.979 4.427 1.00 81.06 216 MET A C 1
ATOM 1754 O O . MET A 1 216 ? 12.220 1.161 3.511 1.00 81.06 216 MET A O 1
ATOM 1758 N N . GLU A 1 217 ? 13.094 2.858 4.701 1.00 81.06 217 GLU A N 1
ATOM 1759 C CA . GLU A 1 217 ? 14.357 2.954 3.953 1.00 81.06 217 GLU A CA 1
ATOM 1760 C C . GLU A 1 217 ? 15.215 1.688 4.071 1.00 81.06 217 GLU A C 1
ATOM 1762 O O . GLU A 1 217 ? 15.817 1.251 3.090 1.00 81.06 217 GLU A O 1
ATOM 1767 N N . ALA A 1 218 ? 15.234 1.032 5.237 1.00 84.75 218 ALA A N 1
ATOM 1768 C CA . ALA A 1 218 ? 15.996 -0.202 5.433 1.00 84.75 218 ALA A CA 1
ATOM 1769 C C . ALA A 1 218 ? 15.592 -1.322 4.455 1.00 84.75 218 ALA A C 1
ATOM 1771 O O . ALA A 1 218 ? 16.410 -2.178 4.114 1.00 84.75 218 ALA A O 1
ATOM 1772 N N . GLN A 1 219 ? 14.347 -1.322 3.969 1.00 82.06 219 GLN A N 1
ATOM 1773 C CA . GLN A 1 219 ? 13.883 -2.317 3.001 1.00 82.06 219 GLN A CA 1
ATOM 1774 C C . GLN A 1 219 ? 14.358 -2.048 1.574 1.00 82.06 219 GLN A C 1
ATOM 1776 O O . GLN A 1 219 ? 14.483 -2.997 0.793 1.00 82.06 219 GLN A O 1
ATOM 1781 N N . SER A 1 220 ? 14.707 -0.802 1.248 1.00 79.06 220 SER A N 1
ATOM 1782 C CA . SER A 1 220 ? 15.326 -0.457 -0.033 1.00 79.06 220 SER A CA 1
ATOM 1783 C C . SER A 1 220 ? 16.668 -1.170 -0.216 1.00 79.06 220 SER A C 1
ATOM 1785 O O . SER A 1 220 ? 16.986 -1.574 -1.328 1.00 79.06 220 SER A O 1
ATOM 1787 N N . VAL A 1 221 ? 17.400 -1.472 0.866 1.00 79.75 221 VAL A N 1
ATOM 1788 C CA . VAL A 1 221 ? 18.676 -2.215 0.807 1.00 79.75 221 VAL A CA 1
ATOM 1789 C C . VAL A 1 221 ? 18.507 -3.596 0.164 1.00 79.75 221 VAL A C 1
ATOM 1791 O O . VAL A 1 221 ? 19.305 -4.006 -0.680 1.00 79.75 221 VAL A O 1
ATOM 1794 N N . ALA A 1 222 ? 17.452 -4.330 0.531 1.00 79.81 222 ALA A N 1
ATOM 1795 C CA . ALA A 1 222 ? 17.180 -5.645 -0.049 1.00 79.81 222 ALA A CA 1
ATOM 1796 C C . ALA A 1 222 ? 16.805 -5.546 -1.539 1.00 79.81 222 ALA A C 1
ATOM 1798 O O . ALA A 1 222 ? 17.164 -6.417 -2.335 1.00 79.81 222 ALA A O 1
ATOM 1799 N N . PHE A 1 223 ? 16.108 -4.475 -1.925 1.00 87.00 223 PHE A N 1
ATOM 1800 C CA . PHE A 1 223 ? 15.777 -4.184 -3.317 1.00 87.00 223 PHE A CA 1
ATOM 1801 C C . PHE A 1 223 ? 17.023 -3.808 -4.142 1.00 87.00 223 PHE A C 1
ATOM 1803 O O . PHE A 1 223 ? 17.241 -4.356 -5.226 1.00 87.00 223 PHE A O 1
ATOM 1810 N N . GLU A 1 224 ? 17.886 -2.948 -3.606 1.00 84.94 224 GLU A N 1
ATOM 1811 C CA . GLU A 1 224 ? 19.151 -2.523 -4.217 1.00 84.94 224 GLU A CA 1
ATOM 1812 C C . GLU A 1 224 ? 20.146 -3.679 -4.388 1.00 84.94 224 GLU A C 1
ATOM 1814 O O . GLU A 1 224 ? 20.901 -3.722 -5.360 1.00 84.94 224 GLU A O 1
ATOM 1819 N N . ALA A 1 225 ? 20.106 -4.678 -3.506 1.00 85.12 225 ALA A N 1
ATOM 1820 C CA . ALA A 1 225 ? 20.899 -5.894 -3.662 1.00 85.12 225 ALA A CA 1
ATOM 1821 C C . ALA A 1 225 ? 20.385 -6.817 -4.792 1.00 85.12 225 ALA A C 1
ATOM 1823 O O . ALA A 1 225 ? 21.117 -7.690 -5.265 1.00 85.12 225 ALA A O 1
ATOM 1824 N N . SER A 1 226 ? 19.135 -6.649 -5.244 1.00 87.81 226 SER A N 1
ATOM 1825 C CA . SER A 1 226 ? 18.489 -7.510 -6.242 1.00 87.81 226 SER A CA 1
ATOM 1826 C C . SER A 1 226 ? 18.458 -6.871 -7.633 1.00 87.81 226 SER A C 1
ATOM 1828 O O . SER A 1 226 ? 17.496 -6.201 -8.022 1.00 87.81 226 SER A O 1
ATOM 1830 N N . GLY A 1 227 ? 19.471 -7.170 -8.452 1.00 89.12 227 GLY A N 1
ATOM 1831 C CA . GLY A 1 227 ? 19.512 -6.720 -9.851 1.00 89.12 227 GLY A CA 1
ATOM 1832 C C . GLY A 1 227 ? 18.322 -7.213 -10.690 1.00 89.12 227 GLY A C 1
ATOM 1833 O O . GLY A 1 227 ? 17.875 -6.526 -11.606 1.00 89.12 227 GLY A O 1
ATOM 1834 N N . THR A 1 228 ? 17.751 -8.379 -10.367 1.00 90.62 228 THR A N 1
ATOM 1835 C CA . THR A 1 228 ? 16.535 -8.875 -11.031 1.00 90.62 228 THR A CA 1
ATOM 1836 C C . THR A 1 228 ? 15.294 -8.091 -10.642 1.00 90.62 228 THR A C 1
ATOM 1838 O O . THR A 1 228 ? 14.468 -7.853 -11.515 1.00 90.62 228 THR A O 1
ATOM 1841 N N . SER A 1 229 ? 15.158 -7.683 -9.374 1.00 92.38 229 SER A N 1
ATOM 1842 C CA . SER A 1 229 ? 14.031 -6.849 -8.948 1.00 92.38 229 SER A CA 1
ATOM 1843 C C . SER A 1 229 ? 14.111 -5.498 -9.644 1.00 92.38 229 SER A C 1
ATOM 1845 O O . SER A 1 229 ? 13.169 -5.140 -10.335 1.00 92.38 229 SER A O 1
ATOM 1847 N N . GLN A 1 230 ? 15.271 -4.837 -9.611 1.00 92.25 230 GLN A N 1
ATOM 1848 C CA . GLN A 1 230 ? 15.479 -3.546 -10.279 1.00 92.25 230 GLN A CA 1
ATOM 1849 C C . GLN A 1 230 ? 15.128 -3.567 -11.770 1.00 92.25 230 GLN A C 1
ATOM 1851 O O . GLN A 1 230 ? 14.482 -2.652 -12.268 1.00 92.25 230 GLN A O 1
ATOM 1856 N N . ARG A 1 231 ? 15.497 -4.630 -12.495 1.00 93.19 231 ARG A N 1
ATOM 1857 C CA . ARG A 1 231 ? 15.232 -4.729 -13.940 1.00 93.19 231 ARG A CA 1
ATOM 1858 C C . ARG A 1 231 ? 13.754 -4.817 -14.320 1.00 93.19 231 ARG A C 1
ATOM 1860 O O . ARG A 1 231 ? 13.430 -4.570 -15.477 1.00 93.19 231 ARG A O 1
ATOM 1867 N N . ARG A 1 232 ? 12.874 -5.205 -13.399 1.00 93.69 232 ARG A N 1
ATOM 1868 C CA . ARG A 1 232 ? 11.422 -5.306 -13.628 1.00 93.69 232 ARG A CA 1
ATOM 1869 C C . ARG A 1 232 ? 10.638 -4.291 -12.790 1.00 93.69 232 ARG A C 1
ATOM 1871 O O . ARG A 1 232 ? 9.453 -4.484 -12.521 1.00 93.69 232 ARG A O 1
ATOM 1878 N N . SER A 1 233 ? 11.313 -3.222 -12.382 1.00 95.56 233 SER A N 1
ATOM 1879 C CA . SER A 1 233 ? 10.769 -2.181 -11.527 1.00 95.56 233 SER A CA 1
ATOM 1880 C C . SER A 1 233 ? 10.910 -0.815 -12.180 1.00 95.56 233 SER A C 1
ATOM 1882 O O . SER A 1 233 ? 11.994 -0.419 -12.598 1.00 95.56 233 SER A O 1
ATOM 1884 N N . ILE A 1 234 ? 9.810 -0.072 -12.215 1.00 97.25 234 ILE A N 1
ATOM 1885 C CA . ILE A 1 234 ? 9.817 1.360 -12.487 1.00 97.25 234 ILE A CA 1
ATOM 1886 C C . ILE A 1 234 ? 10.269 2.039 -11.193 1.00 97.25 234 ILE A C 1
ATOM 1888 O O . ILE A 1 234 ? 9.550 1.988 -10.193 1.00 97.25 234 ILE A O 1
ATOM 1892 N N . ASN A 1 235 ? 11.469 2.620 -11.196 1.00 95.25 235 ASN A N 1
ATOM 1893 C CA . ASN A 1 235 ? 12.012 3.354 -10.053 1.00 95.25 235 ASN A CA 1
ATOM 1894 C C . ASN A 1 235 ? 11.533 4.804 -10.101 1.00 95.25 235 ASN A C 1
ATOM 1896 O O . ASN A 1 235 ? 11.902 5.552 -11.001 1.00 95.25 235 ASN A O 1
ATOM 1900 N N . ILE A 1 236 ? 10.715 5.186 -9.129 1.00 96.50 236 ILE A N 1
ATOM 1901 C CA . ILE A 1 236 ? 10.020 6.466 -9.067 1.00 96.50 236 ILE A CA 1
ATOM 1902 C C . ILE A 1 236 ? 10.565 7.242 -7.870 1.00 96.50 236 ILE A C 1
ATOM 1904 O O . ILE A 1 236 ? 10.498 6.783 -6.729 1.00 96.50 236 ILE A O 1
ATOM 1908 N N . SER A 1 237 ? 11.099 8.430 -8.134 1.00 94.94 237 SER A N 1
ATOM 1909 C CA . SER A 1 237 ? 11.499 9.355 -7.076 1.00 94.94 237 SER A CA 1
ATOM 1910 C C . SER A 1 237 ? 10.264 9.850 -6.324 1.00 94.94 237 SER A C 1
ATOM 1912 O O . SER A 1 237 ? 9.290 10.276 -6.943 1.00 94.94 237 SER A O 1
ATOM 1914 N N . ASN A 1 238 ? 10.315 9.853 -4.993 1.00 92.44 238 ASN A N 1
ATOM 1915 C CA . ASN A 1 238 ? 9.303 10.507 -4.160 1.00 92.44 238 ASN A CA 1
ATOM 1916 C C . ASN A 1 238 ? 9.486 12.035 -4.079 1.00 92.44 238 ASN A C 1
ATOM 1918 O O . ASN A 1 238 ? 8.803 12.683 -3.295 1.00 92.44 238 ASN A O 1
ATOM 1922 N N . CYS A 1 239 ? 10.420 12.624 -4.834 1.00 93.50 239 CYS A N 1
ATOM 1923 C CA . CYS A 1 239 ? 10.691 14.065 -4.833 1.00 93.50 239 CYS A CA 1
ATOM 1924 C C . CYS A 1 239 ? 10.958 14.646 -3.429 1.00 93.50 239 CYS A C 1
ATOM 1926 O O . CYS A 1 239 ? 10.597 15.790 -3.156 1.00 93.50 239 CYS A O 1
ATOM 1928 N N . CYS A 1 240 ? 11.572 13.857 -2.538 1.00 89.38 240 CYS A N 1
ATOM 1929 C CA . CYS A 1 240 ? 11.804 14.196 -1.129 1.00 89.38 240 CYS A CA 1
ATOM 1930 C C . CYS A 1 240 ? 10.524 14.355 -0.286 1.00 89.38 240 CYS A C 1
ATOM 1932 O O . CYS A 1 240 ? 10.581 14.875 0.829 1.00 89.38 240 CYS A O 1
ATOM 1934 N N . ALA A 1 241 ? 9.366 13.924 -0.794 1.00 89.19 241 ALA A N 1
ATOM 1935 C CA . ALA A 1 241 ? 8.140 13.858 -0.016 1.00 89.19 241 ALA A CA 1
ATOM 1936 C C . ALA A 1 241 ? 8.233 12.717 1.003 1.00 89.19 241 ALA A C 1
ATOM 1938 O O . ALA A 1 241 ? 8.532 11.574 0.653 1.00 89.19 241 ALA A O 1
ATOM 1939 N N . ARG A 1 242 ? 7.949 13.030 2.270 1.00 84.12 242 ARG A N 1
ATOM 1940 C CA . ARG A 1 242 ? 7.927 12.036 3.349 1.00 84.12 242 ARG 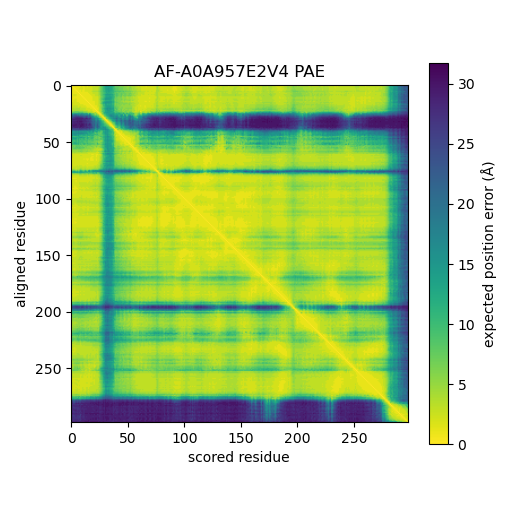A CA 1
ATOM 1941 C C . ARG A 1 242 ? 6.726 11.121 3.200 1.00 84.12 242 ARG A C 1
ATOM 1943 O O . ARG A 1 242 ? 5.631 11.582 2.876 1.00 84.12 242 ARG A O 1
ATOM 1950 N N . THR A 1 243 ? 6.897 9.857 3.568 1.00 81.31 243 THR A N 1
ATOM 1951 C CA . THR A 1 243 ? 5.794 8.889 3.609 1.00 81.31 243 THR A CA 1
ATOM 1952 C C . THR A 1 243 ? 4.694 9.332 4.575 1.00 81.31 243 THR A C 1
ATOM 1954 O O . THR A 1 243 ? 3.512 9.058 4.381 1.00 81.31 243 THR A O 1
ATOM 1957 N N . THR A 1 244 ? 5.087 10.078 5.606 1.00 80.06 244 THR A N 1
ATOM 1958 C CA . THR A 1 244 ? 4.205 10.607 6.650 1.00 80.06 244 THR A CA 1
ATOM 1959 C C . THR A 1 244 ? 3.659 12.018 6.366 1.00 80.06 244 THR A C 1
ATOM 1961 O O . THR A 1 244 ? 2.979 12.602 7.219 1.00 80.06 244 THR A O 1
ATOM 1964 N N . ASP A 1 245 ? 3.898 12.588 5.175 1.00 82.75 245 ASP A N 1
ATOM 1965 C CA . ASP A 1 245 ? 3.305 13.868 4.770 1.00 82.75 245 ASP A CA 1
ATOM 1966 C C . ASP A 1 245 ? 1.899 13.699 4.171 1.00 82.75 245 ASP A C 1
ATOM 1968 O O . ASP A 1 245 ? 1.661 13.853 2.972 1.00 82.75 245 ASP A O 1
ATOM 1972 N N . PHE A 1 246 ? 0.907 13.473 5.037 1.00 80.50 246 PHE A N 1
ATOM 1973 C CA . PHE A 1 246 ? -0.498 13.453 4.602 1.00 80.50 246 PHE A CA 1
ATOM 1974 C C . PHE A 1 246 ? -1.063 14.854 4.277 1.00 80.50 246 PHE A C 1
ATOM 1976 O O . PHE A 1 246 ? -2.278 15.037 4.259 1.00 80.50 246 PHE A O 1
ATOM 1983 N N . GLY A 1 247 ? -0.223 15.889 4.137 1.00 81.75 247 GLY A N 1
ATOM 1984 C CA . GLY A 1 247 ? -0.602 17.251 3.741 1.00 81.75 247 GLY A CA 1
ATOM 1985 C C . GLY A 1 247 ? -0.667 17.460 2.225 1.00 81.75 247 GLY A C 1
ATOM 1986 O O . GLY A 1 247 ? -1.300 18.409 1.763 1.00 81.75 247 GLY A O 1
ATOM 1987 N N . ILE A 1 248 ? -0.065 16.565 1.443 1.00 86.62 248 ILE A N 1
ATOM 1988 C CA . ILE A 1 248 ? -0.063 16.645 -0.019 1.00 86.62 248 ILE A CA 1
ATOM 1989 C C . ILE A 1 248 ? -1.479 16.359 -0.537 1.00 86.62 248 ILE A C 1
ATOM 1991 O O . ILE A 1 248 ? -2.124 15.397 -0.123 1.00 86.62 248 ILE A O 1
ATOM 1995 N N . ARG A 1 249 ? -1.995 17.231 -1.410 1.00 88.19 249 ARG A N 1
ATOM 1996 C CA . ARG A 1 249 ? -3.363 17.153 -1.948 1.00 88.19 249 ARG A CA 1
ATOM 1997 C C . ARG A 1 249 ? -3.315 16.930 -3.463 1.00 88.19 249 ARG A C 1
ATOM 1999 O O . ARG A 1 249 ? -2.507 17.592 -4.115 1.00 88.19 249 ARG A O 1
ATOM 2006 N N . PRO A 1 250 ? -4.189 16.087 -4.042 1.00 86.56 250 PRO A N 1
ATOM 2007 C CA . PRO A 1 250 ? -4.193 15.741 -5.463 1.00 86.56 250 PRO A CA 1
ATOM 2008 C C . PRO A 1 250 ? -4.882 16.812 -6.324 1.00 86.56 250 PRO A C 1
ATOM 2010 O O . PRO A 1 250 ? -5.716 16.511 -7.183 1.00 86.56 250 PRO A O 1
ATOM 2013 N N . TYR A 1 251 ? -4.566 18.082 -6.068 1.00 86.56 251 TYR A N 1
ATOM 2014 C CA . TYR A 1 251 ? -5.138 19.216 -6.783 1.00 86.56 251 TYR A CA 1
ATOM 2015 C C . TYR A 1 251 ? -4.170 19.753 -7.840 1.00 86.56 251 TYR A C 1
ATOM 2017 O O . TYR A 1 251 ? -2.956 19.748 -7.611 1.00 86.56 251 TYR A O 1
ATOM 2025 N N . PRO A 1 252 ? -4.679 20.244 -8.987 1.00 83.12 252 PRO A N 1
ATOM 2026 C CA . PRO A 1 252 ? -3.838 20.747 -10.070 1.00 83.12 252 PRO A CA 1
ATOM 2027 C C . PRO A 1 252 ? -2.918 21.909 -9.690 1.00 83.12 252 PRO A C 1
ATOM 2029 O O . PRO A 1 252 ? -1.969 22.158 -10.412 1.00 83.12 252 PRO A O 1
ATOM 2032 N N . ASP A 1 253 ? -3.171 22.637 -8.609 1.00 89.00 253 ASP A N 1
ATOM 2033 C CA . ASP A 1 253 ? -2.363 23.765 -8.132 1.00 89.00 253 ASP A CA 1
ATOM 2034 C C . ASP A 1 253 ? -1.305 23.368 -7.083 1.00 89.00 253 ASP A C 1
ATOM 2036 O O . ASP A 1 253 ? -0.399 24.151 -6.779 1.00 89.00 253 ASP A O 1
ATOM 2040 N N . ASN A 1 254 ? -1.363 22.141 -6.552 1.00 92.06 254 ASN A N 1
ATOM 2041 C CA . ASN A 1 254 ? -0.381 21.646 -5.594 1.00 92.06 254 ASN A CA 1
ATOM 2042 C C . ASN A 1 254 ? 0.913 21.226 -6.313 1.00 92.06 254 ASN A C 1
ATOM 2044 O O . ASN A 1 254 ? 0.989 20.173 -6.945 1.00 92.06 254 ASN A O 1
ATOM 2048 N N . LYS A 1 255 ? 1.963 22.045 -6.178 1.00 93.75 255 LYS A N 1
ATOM 2049 C CA . LYS A 1 255 ? 3.263 21.826 -6.837 1.00 93.75 255 LYS A CA 1
ATOM 2050 C C . LYS A 1 255 ? 3.917 20.493 -6.472 1.00 93.75 255 LYS A C 1
ATOM 2052 O O . LYS A 1 255 ? 4.452 19.833 -7.355 1.00 93.75 255 LYS A O 1
ATOM 2057 N N . THR A 1 256 ? 3.870 20.091 -5.202 1.00 92.75 256 THR A N 1
ATOM 2058 C CA . THR A 1 256 ? 4.458 18.821 -4.752 1.00 92.75 256 THR A CA 1
ATOM 2059 C C . THR A 1 256 ? 3.733 17.641 -5.388 1.00 92.75 256 THR A C 1
ATOM 2061 O O . THR A 1 256 ? 4.370 16.733 -5.909 1.00 92.75 256 THR A O 1
ATOM 2064 N N . TYR A 1 257 ? 2.399 17.679 -5.432 1.00 93.12 257 TYR A N 1
ATOM 2065 C CA . TYR A 1 257 ? 1.614 16.662 -6.129 1.00 93.12 257 TYR A CA 1
ATOM 2066 C C . TYR A 1 257 ? 1.949 16.599 -7.625 1.00 93.12 257 TYR A C 1
ATOM 2068 O O . TYR A 1 257 ? 2.196 15.515 -8.147 1.00 93.12 257 TYR A O 1
ATOM 2076 N N . GLN A 1 258 ? 2.030 17.746 -8.308 1.00 94.44 258 GLN A N 1
ATOM 2077 C CA . GLN A 1 258 ? 2.428 17.788 -9.719 1.00 94.44 258 GLN A CA 1
ATOM 2078 C C . GLN A 1 258 ? 3.815 17.174 -9.951 1.00 94.44 258 GLN A C 1
ATOM 2080 O O . GLN A 1 258 ? 3.996 16.426 -10.908 1.00 94.44 258 GLN A O 1
ATOM 2085 N N . GLN A 1 259 ? 4.782 17.461 -9.074 1.00 95.62 259 GLN A N 1
ATOM 2086 C CA . GLN A 1 259 ? 6.128 16.887 -9.146 1.00 95.62 259 GLN A CA 1
ATOM 2087 C C . GLN A 1 259 ? 6.107 15.365 -8.987 1.00 95.62 259 GLN A C 1
ATOM 2089 O O . GLN A 1 259 ? 6.751 14.676 -9.771 1.00 95.62 259 GLN A O 1
ATOM 2094 N N . LEU A 1 260 ? 5.328 14.840 -8.036 1.00 95.25 260 LEU A N 1
ATOM 2095 C CA . LEU A 1 260 ? 5.166 13.396 -7.836 1.00 95.25 260 LEU A CA 1
ATOM 2096 C C . LEU A 1 260 ? 4.552 12.711 -9.066 1.00 95.25 260 LEU A C 1
ATOM 2098 O O . LEU A 1 260 ? 5.031 11.663 -9.500 1.00 95.25 260 LEU A O 1
ATOM 2102 N N . VAL A 1 261 ? 3.514 13.312 -9.656 1.00 94.75 261 VAL A N 1
ATOM 2103 C CA . VAL A 1 261 ? 2.871 12.789 -10.873 1.00 94.75 261 VAL A CA 1
ATOM 2104 C C . VAL A 1 261 ? 3.834 12.823 -12.062 1.00 94.75 261 VAL A C 1
ATOM 2106 O O . VAL A 1 261 ? 3.928 11.839 -12.799 1.00 94.75 261 VAL A O 1
ATOM 2109 N N . ALA A 1 262 ? 4.576 13.920 -12.233 1.00 96.62 262 ALA A N 1
ATOM 2110 C CA . ALA A 1 262 ? 5.579 14.050 -13.286 1.00 96.62 262 ALA A CA 1
ATOM 2111 C C . ALA A 1 262 ? 6.698 13.013 -13.119 1.00 96.62 262 ALA A C 1
ATOM 2113 O O . ALA A 1 262 ? 6.982 12.279 -14.058 1.00 96.62 262 ALA A O 1
ATOM 2114 N N . ALA A 1 263 ? 7.245 12.857 -11.909 1.00 97.69 263 ALA A N 1
ATOM 2115 C CA . ALA A 1 263 ? 8.281 11.868 -11.619 1.00 97.69 263 ALA A CA 1
ATOM 2116 C C . ALA A 1 263 ? 7.823 10.433 -11.922 1.00 97.69 263 ALA A C 1
ATOM 2118 O O . ALA A 1 263 ? 8.580 9.653 -12.497 1.00 97.69 263 ALA A O 1
ATOM 2119 N N . GLY A 1 264 ? 6.578 10.085 -11.579 1.00 97.06 264 GLY A N 1
ATOM 2120 C CA . GLY A 1 264 ? 5.995 8.789 -11.931 1.00 97.06 264 GLY A CA 1
ATOM 2121 C C . GLY A 1 264 ? 5.830 8.598 -13.441 1.00 97.06 264 GLY A C 1
ATOM 2122 O O . GLY A 1 264 ? 6.138 7.523 -13.958 1.00 97.06 264 GLY A O 1
ATOM 2123 N N . THR A 1 265 ? 5.381 9.640 -14.146 1.00 97.06 265 THR A N 1
ATOM 2124 C CA . THR A 1 265 ? 5.191 9.624 -15.606 1.00 97.06 265 THR A CA 1
ATOM 2125 C C . THR A 1 265 ? 6.526 9.452 -16.327 1.00 97.06 265 THR A C 1
ATOM 2127 O O . THR A 1 265 ? 6.684 8.512 -17.105 1.00 97.06 265 THR A O 1
ATOM 2130 N N . ASP A 1 266 ? 7.509 10.290 -16.000 1.00 98.12 266 ASP A N 1
ATOM 2131 C CA . ASP A 1 266 ? 8.839 10.276 -16.606 1.00 98.12 266 ASP A CA 1
ATOM 2132 C C . ASP A 1 266 ? 9.545 8.935 -16.363 1.00 98.12 266 ASP A C 1
ATOM 2134 O O . ASP A 1 266 ? 10.094 8.336 -17.292 1.00 98.12 266 ASP A O 1
ATOM 2138 N N . ALA A 1 267 ? 9.477 8.412 -15.133 1.00 98.12 267 ALA A N 1
ATOM 2139 C CA . ALA A 1 267 ? 10.060 7.119 -14.789 1.00 98.12 267 ALA A CA 1
ATOM 2140 C C . ALA A 1 267 ? 9.405 5.965 -15.562 1.00 98.12 267 ALA A C 1
ATOM 2142 O O . ALA A 1 267 ? 10.103 5.078 -16.063 1.00 98.12 267 ALA A O 1
ATOM 2143 N N . ALA A 1 268 ? 8.074 5.969 -15.682 1.00 97.50 268 ALA A N 1
ATOM 2144 C CA . ALA A 1 268 ? 7.350 4.952 -16.435 1.00 97.50 268 ALA A CA 1
ATOM 2145 C C . ALA A 1 268 ? 7.684 5.015 -17.931 1.00 97.50 268 ALA A C 1
ATOM 2147 O O . ALA A 1 268 ? 7.969 3.981 -18.537 1.00 97.50 268 ALA A O 1
ATOM 2148 N N . GLU A 1 269 ? 7.711 6.209 -18.527 1.00 97.69 269 GLU A N 1
ATOM 2149 C CA . GLU A 1 269 ? 8.102 6.387 -19.926 1.00 97.69 269 GLU A CA 1
ATOM 2150 C C . GLU A 1 269 ? 9.538 5.928 -20.181 1.00 97.69 269 GLU A C 1
ATOM 2152 O O . GLU A 1 269 ? 9.796 5.187 -21.134 1.00 97.69 269 GLU A O 1
ATOM 2157 N N . GLN A 1 270 ? 10.479 6.331 -19.326 1.00 97.00 270 GLN A N 1
ATOM 2158 C CA . GLN A 1 270 ? 11.876 5.929 -19.438 1.00 97.00 270 GLN A CA 1
ATOM 2159 C C . GLN A 1 270 ? 12.024 4.410 -19.338 1.00 97.00 270 GLN A C 1
ATOM 2161 O O . GLN A 1 270 ? 12.722 3.806 -20.159 1.00 97.00 270 GLN A O 1
ATOM 2166 N N . PHE A 1 271 ? 11.352 3.785 -18.369 1.00 95.94 271 PHE A N 1
ATOM 2167 C CA . PHE A 1 271 ? 11.348 2.336 -18.220 1.00 95.94 271 PHE A CA 1
ATOM 2168 C C . PHE A 1 271 ? 10.808 1.669 -19.486 1.00 95.94 271 PHE A C 1
ATOM 2170 O O . PHE A 1 271 ? 11.492 0.841 -20.074 1.00 95.94 271 PHE A O 1
ATOM 2177 N N . LEU A 1 272 ? 9.634 2.075 -19.977 1.00 94.12 272 LEU A N 1
ATOM 2178 C CA . LEU A 1 272 ? 9.014 1.460 -21.155 1.00 94.12 272 LEU A CA 1
ATOM 2179 C C . LEU A 1 272 ? 9.844 1.636 -22.436 1.00 94.12 272 LEU A C 1
ATOM 2181 O O . LEU A 1 272 ? 9.836 0.751 -23.289 1.00 94.12 272 LEU A O 1
ATOM 2185 N N . ARG A 1 273 ? 10.587 2.742 -22.574 1.00 94.75 273 ARG A N 1
ATOM 2186 C CA . ARG A 1 273 ? 11.498 2.969 -23.712 1.00 94.75 273 ARG A CA 1
ATOM 2187 C C . ARG A 1 273 ? 12.758 2.107 -23.663 1.00 94.75 273 ARG A C 1
ATOM 2189 O O . ARG A 1 273 ? 13.325 1.818 -24.712 1.00 94.75 273 ARG A O 1
ATOM 2196 N N . THR A 1 274 ? 13.229 1.758 -22.467 1.00 91.12 274 THR A N 1
ATOM 2197 C CA . THR A 1 274 ? 14.541 1.114 -22.261 1.00 91.12 274 THR A CA 1
ATOM 2198 C C . THR A 1 274 ? 14.448 -0.341 -21.806 1.00 91.12 274 THR A C 1
ATOM 2200 O O . THR A 1 274 ? 15.460 -1.041 -21.792 1.00 91.12 274 THR A O 1
ATOM 2203 N N . TYR A 1 275 ? 13.252 -0.813 -21.453 1.00 89.50 275 TYR A N 1
ATOM 2204 C CA . TYR A 1 275 ? 13.025 -2.162 -20.960 1.00 89.50 275 TYR A CA 1
ATOM 2205 C C . TYR A 1 275 ? 13.297 -3.211 -22.044 1.00 89.50 275 TYR A C 1
ATOM 2207 O O . TYR A 1 275 ? 12.600 -3.282 -23.057 1.00 89.50 275 TYR A O 1
ATOM 2215 N N . ASP A 1 276 ? 14.286 -4.071 -21.788 1.00 83.06 276 ASP A N 1
ATOM 2216 C CA . ASP A 1 276 ? 14.546 -5.282 -22.569 1.00 83.06 276 ASP A CA 1
ATOM 2217 C C . ASP A 1 276 ? 14.169 -6.509 -21.718 1.00 83.06 276 ASP A C 1
ATOM 2219 O O . ASP A 1 276 ? 14.825 -6.779 -20.691 1.00 83.06 276 ASP A O 1
ATOM 2223 N N . PRO A 1 277 ? 13.111 -7.255 -22.098 1.00 73.88 277 PRO A N 1
ATOM 2224 C CA . PRO A 1 277 ? 12.730 -8.465 -21.389 1.00 73.88 277 PRO A CA 1
ATOM 2225 C C . PRO A 1 277 ? 13.876 -9.484 -21.455 1.00 73.88 277 PRO A C 1
ATOM 2227 O O . PRO A 1 277 ? 14.639 -9.519 -22.425 1.00 73.88 277 PRO A O 1
ATOM 2230 N N . PRO A 1 278 ? 14.038 -10.347 -20.440 1.00 75.38 278 PRO A N 1
ATOM 2231 C CA . PRO A 1 278 ? 15.068 -11.376 -20.489 1.00 75.38 278 PRO A CA 1
ATOM 2232 C C . PRO A 1 278 ? 14.876 -12.252 -21.731 1.00 75.38 278 PRO A C 1
ATOM 2234 O O . PRO A 1 278 ? 13.800 -12.791 -21.993 1.00 75.38 278 PRO A O 1
ATOM 2237 N N . ILE A 1 279 ? 15.946 -12.395 -22.507 1.00 66.19 279 ILE A N 1
ATOM 2238 C CA . ILE A 1 279 ? 15.920 -13.143 -23.759 1.00 66.19 279 ILE A CA 1
ATOM 2239 C C . ILE A 1 279 ? 15.572 -14.609 -23.462 1.00 66.19 279 ILE A C 1
ATOM 2241 O O . ILE A 1 279 ? 16.328 -15.318 -22.791 1.00 66.19 279 ILE A O 1
ATOM 2245 N N . ILE A 1 280 ? 14.469 -15.096 -24.036 1.00 55.94 280 ILE A N 1
ATOM 2246 C CA . ILE A 1 280 ? 14.176 -16.530 -24.140 1.00 55.94 280 ILE A CA 1
ATOM 2247 C C . ILE A 1 280 ? 15.199 -17.129 -25.112 1.00 55.94 280 ILE A C 1
ATOM 2249 O O . ILE A 1 280 ? 14.945 -17.160 -26.305 1.00 55.94 280 ILE A O 1
ATOM 2253 N N . ARG A 1 281 ? 16.363 -17.551 -24.595 1.00 53.31 281 ARG A N 1
ATOM 2254 C CA . ARG A 1 281 ? 17.517 -18.178 -25.284 1.00 53.31 281 ARG A CA 1
ATOM 2255 C C . ARG A 1 281 ? 17.944 -17.530 -26.631 1.00 53.31 281 ARG A C 1
ATOM 2257 O O . ARG A 1 281 ? 17.176 -17.514 -27.587 1.00 53.31 281 ARG A O 1
ATOM 2264 N N . PRO A 1 282 ? 19.224 -17.149 -26.817 1.00 53.84 282 PRO A N 1
ATOM 2265 C CA . PRO A 1 282 ? 19.714 -16.493 -28.046 1.00 53.84 282 PRO A CA 1
ATOM 2266 C C . PRO A 1 282 ? 19.402 -17.218 -29.377 1.00 53.84 282 PRO A C 1
ATOM 2268 O O . PRO A 1 282 ? 19.380 -16.584 -30.429 1.00 53.84 282 PRO A O 1
ATOM 2271 N N . PHE A 1 283 ? 19.091 -18.517 -29.345 1.00 51.97 283 PHE A N 1
ATOM 2272 C CA . PHE A 1 283 ? 18.650 -19.288 -30.510 1.00 51.97 283 PHE A CA 1
ATOM 2273 C C . PHE A 1 283 ? 17.353 -18.759 -31.158 1.00 51.97 283 PHE A C 1
ATOM 2275 O O . PHE A 1 283 ? 17.255 -18.736 -32.383 1.00 51.97 283 PHE A O 1
ATOM 2282 N N . PHE A 1 284 ? 16.371 -18.294 -30.375 1.00 54.91 284 PHE A N 1
ATOM 2283 C CA . PHE A 1 284 ? 15.071 -17.882 -30.921 1.00 54.91 284 PHE A CA 1
ATOM 2284 C C . PHE A 1 284 ? 15.075 -16.473 -31.516 1.00 54.91 284 PHE A C 1
ATOM 2286 O O . PHE A 1 284 ? 14.394 -16.258 -32.513 1.00 54.91 284 PHE A O 1
ATOM 2293 N N . ARG A 1 285 ? 15.877 -15.538 -30.983 1.00 53.50 285 ARG A N 1
ATOM 2294 C CA . ARG A 1 285 ? 16.047 -14.199 -31.582 1.00 53.50 285 ARG A CA 1
ATOM 2295 C C . ARG A 1 285 ? 16.701 -14.312 -32.958 1.00 53.50 285 ARG A C 1
ATOM 2297 O O . ARG A 1 285 ? 16.161 -13.809 -33.929 1.00 53.50 285 ARG A O 1
ATOM 2304 N N . HIS A 1 286 ? 17.762 -15.118 -33.078 1.00 57.00 286 HIS A N 1
ATOM 2305 C CA . HIS A 1 286 ? 18.405 -15.351 -34.372 1.00 57.00 286 HIS A CA 1
ATOM 2306 C C . HIS A 1 286 ? 17.467 -16.035 -35.384 1.00 57.00 286 HIS A C 1
ATOM 2308 O O . HIS A 1 286 ? 17.534 -15.738 -36.577 1.00 57.00 286 HIS A O 1
ATOM 2314 N N . LEU A 1 287 ? 16.590 -16.936 -34.926 1.00 61.62 287 LEU A N 1
ATOM 2315 C CA . LEU A 1 287 ? 15.594 -17.591 -35.776 1.00 61.62 287 LEU A CA 1
ATOM 2316 C C . LEU A 1 287 ? 14.481 -16.624 -36.212 1.00 61.62 287 LEU A C 1
ATOM 2318 O O . LEU A 1 287 ? 14.113 -16.625 -37.382 1.00 61.62 287 LEU A O 1
ATOM 2322 N N . LEU A 1 288 ? 13.974 -15.791 -35.299 1.00 61.59 288 LEU A N 1
ATOM 2323 C CA . LEU A 1 288 ? 12.951 -14.781 -35.585 1.00 61.59 288 LEU A CA 1
ATOM 2324 C C . LEU A 1 288 ? 13.484 -13.680 -36.506 1.00 61.59 288 LEU A C 1
ATOM 2326 O O . LEU A 1 288 ? 12.803 -13.336 -37.466 1.00 61.59 288 LEU A O 1
ATOM 2330 N N . ASP A 1 289 ? 14.715 -13.215 -36.290 1.00 64.88 289 ASP A N 1
ATOM 2331 C CA . ASP A 1 289 ? 15.380 -12.239 -37.158 1.00 64.88 289 ASP A CA 1
ATOM 2332 C C . ASP A 1 289 ? 15.640 -12.830 -3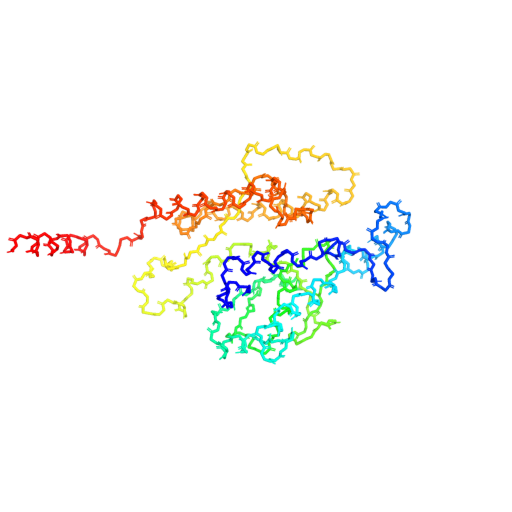8.553 1.00 64.88 289 ASP A C 1
ATOM 2334 O O . ASP A 1 289 ? 15.466 -12.152 -39.563 1.00 64.88 289 ASP A O 1
ATOM 2338 N N . ARG A 1 290 ? 16.010 -14.118 -38.656 1.00 67.50 290 ARG A N 1
ATOM 2339 C CA . ARG A 1 290 ? 16.125 -14.798 -39.962 1.00 67.50 290 ARG A CA 1
ATOM 2340 C C . ARG A 1 290 ? 14.772 -14.990 -40.645 1.00 67.50 290 ARG A C 1
ATOM 2342 O O . ARG A 1 290 ? 14.713 -14.878 -41.862 1.00 67.50 290 ARG A O 1
ATOM 2349 N N . LEU A 1 291 ? 13.712 -15.289 -39.895 1.00 64.88 291 LEU A N 1
ATOM 2350 C CA . LEU A 1 291 ? 12.361 -15.448 -40.439 1.00 64.88 291 LEU A CA 1
ATOM 2351 C C . LEU A 1 291 ? 11.789 -14.115 -40.933 1.00 64.88 291 LEU A C 1
ATOM 2353 O O . LEU A 1 291 ? 11.238 -14.090 -42.027 1.00 64.88 291 LEU A O 1
ATOM 2357 N N . HIS A 1 292 ? 11.977 -13.020 -40.190 1.00 64.88 292 HIS A N 1
ATOM 2358 C CA . HIS A 1 292 ? 11.611 -11.672 -40.644 1.00 64.88 292 HIS A CA 1
ATOM 2359 C C . HIS A 1 292 ? 12.364 -11.298 -41.925 1.00 64.88 292 HIS A C 1
ATOM 2361 O O . HIS A 1 292 ? 11.742 -11.014 -42.942 1.00 64.88 292 HIS A O 1
ATOM 2367 N N . ASN A 1 293 ? 13.695 -11.443 -41.932 1.00 71.25 293 ASN A N 1
ATOM 2368 C CA . ASN A 1 293 ? 14.511 -11.151 -43.116 1.00 71.25 293 ASN A CA 1
ATOM 2369 C C . ASN A 1 293 ? 14.189 -12.056 -44.326 1.00 71.25 293 ASN A C 1
ATOM 2371 O O . ASN A 1 293 ? 14.421 -11.669 -45.470 1.00 71.25 293 ASN A O 1
ATOM 2375 N N . PHE A 1 294 ? 13.673 -13.271 -44.110 1.00 71.56 294 PHE A N 1
ATOM 2376 C CA . PHE A 1 294 ? 13.242 -14.174 -45.184 1.00 71.56 294 PHE A CA 1
ATOM 2377 C C . PHE A 1 294 ? 11.865 -13.810 -45.758 1.00 71.56 294 PHE A C 1
ATOM 2379 O O . PHE A 1 294 ? 11.623 -14.029 -46.941 1.00 71.56 294 PHE A O 1
ATOM 2386 N N . ILE A 1 295 ? 10.967 -13.271 -44.931 1.00 70.62 295 ILE A N 1
ATOM 2387 C CA . ILE A 1 295 ? 9.650 -12.793 -45.370 1.00 70.62 295 ILE A CA 1
ATOM 2388 C C . ILE A 1 295 ? 9.798 -11.479 -46.146 1.00 70.62 295 ILE A C 1
ATOM 2390 O O . ILE A 1 295 ? 9.162 -11.336 -47.180 1.00 70.62 295 ILE A O 1
ATOM 2394 N N . ASP A 1 296 ? 10.693 -10.587 -45.714 1.00 61.56 296 ASP A N 1
ATOM 2395 C CA . ASP A 1 296 ? 10.940 -9.295 -46.375 1.00 61.56 296 ASP A CA 1
ATOM 2396 C C . ASP A 1 296 ? 11.802 -9.395 -47.653 1.00 61.56 296 ASP A C 1
ATOM 2398 O O . ASP A 1 296 ? 11.928 -8.422 -48.396 1.00 61.56 296 ASP A O 1
ATOM 2402 N N . SER A 1 297 ? 12.419 -10.553 -47.927 1.00 62.72 297 SER A N 1
ATOM 2403 C CA . SER A 1 297 ? 13.240 -10.796 -49.131 1.00 62.72 297 SER A CA 1
ATOM 2404 C C . SER A 1 297 ? 12.528 -11.590 -50.234 1.00 62.72 297 SER A C 1
ATOM 2406 O O . SER A 1 297 ? 13.168 -11.996 -51.210 1.00 62.72 297 SER A O 1
ATOM 2408 N N . LYS A 1 298 ? 11.213 -11.798 -50.104 1.00 46.50 298 LYS A N 1
ATOM 2409 C CA . LYS A 1 298 ? 10.326 -12.350 -51.137 1.00 46.50 298 LYS A CA 1
ATOM 2410 C C . LYS A 1 298 ? 9.267 -11.338 -51.542 1.00 46.50 298 LYS A C 1
ATOM 2412 O O . LYS A 1 298 ? 8.891 -11.385 -52.733 1.00 46.50 298 LYS A O 1
#

Mean predicted aligned error: 8.19 Å

pLDDT: mean 85.67, std 14.53, range [32.53, 98.44]

Foldseek 3Di:
DCVLLVDDPVVVLVLQQPDPLLLQQDQDPDPDPDSDDPPDPVSVVSQVVCCVVQQARHELVRVLVSQLQVVQVRFPVGSQQFLLRSVVSVGHWDWAWKQQPQVRDIDIGTCVPQRQGGPSVSVSLQAAAGHHYGWWADCSHDTDHHTTIHHRLLPPVWPLLPCLDCVNCPVNLLNDPSDRLVRAAEAEDEDPPQPPCVVPPPDPVSVSQVVSQVSNNVVVVVCVVDPPNVLRYQYFYLVNDRPPCSVQGSDPPRPSNVNRVVRSVVSVVVSVVPRDRPDSDPVVVVVVVVVVVVVVVD